Protein AF-A0A1W9TIZ1-F1 (afdb_monomer)

Solvent-accessible surface area (backbone atoms only — not comparable to full-atom values): 18996 Å² total; per-residue (Å²): 135,87,82,79,91,73,87,75,73,60,91,49,79,91,66,54,87,45,70,66,53,46,26,51,45,29,51,75,69,76,53,88,64,96,47,66,73,39,45,52,52,33,50,52,51,51,52,50,53,52,50,48,52,52,49,51,52,52,50,51,35,50,55,50,50,52,52,36,40,72,73,32,31,44,54,46,65,54,84,84,56,88,53,67,89,71,49,46,62,40,43,65,66,46,80,75,44,63,66,40,75,48,59,20,54,58,90,94,40,84,44,74,51,70,42,53,32,32,33,37,25,60,34,39,70,44,74,40,66,40,82,91,75,76,36,37,27,81,67,48,74,46,90,40,64,20,38,34,45,35,44,80,26,88,43,90,50,54,61,74,64,58,50,53,49,51,51,52,34,40,56,40,20,73,72,42,32,62,72,48,55,98,34,41,37,32,39,31,41,44,61,55,42,66,92,62,66,76,64,74,60,42,39,54,64,35,42,34,47,96,69,24,37,41,36,47,26,47,79,86,52,66,34,42,38,81,38,58,48,64,61,54,53,53,53,50,49,53,51,53,52,46,62,71,73,40,76,90,65,69,62,51,42,66,38,91,92,70,48,56,70,56,69,68,56,46,41,41,76,70,70,46,64,53,42,81,71,61,49,77,79,84,36,27,64,73,65,92,56,95,78,78,73,74,79,56,28,89,53,46,68,60,37,51,75,72,64,59,76,86,80,69,48,28,48,61,81,60,61,69,61,54,68,73,64,77,117

Foldseek 3Di:
DDDDDDPDLDPDPVPQDDLVSVLVNCLVVVHDDPDPVSVVSSVVVVVVVVVVVVVVQVVVLVVLLVCLQAPAADWFAFPPDPDPVQIDGWHFDAWPDAQDWFWFDDPPDIDIDGFGTKTKIQKDWDWDQPPVVRFIAGDDIDRDIAMEREDEDQDQADAQVVLLSVVVRLCRDVVSVVVCPQHKYKHFYHHRDPVVSPPPHHTPIWIDGPQWIWADFEDRDSGTDTHGVVLVVVLVVLVVVLCVPDPRDPCQFPDPVRHRDRSQVSCVVVVDRHYDGSHDDQFQAQDDDVVPPDRSHPCPVVCVVVVVPDDTGGDDPCVSVVVVPPD

Sequence (327 aa):
MKINGEEIIPVDTEEIFSLEQAALYFAYNNLKSDIEEINDVITEIEDLRIKEIEIEDVSSEMVNVVKKLVKSYIFFGSSNMKKELDKKTILYNSVLESEYSVSGKYKDYNLFARIDRIDILEEDVMFDIDKRKNELKPAEKFEKTALSIIDY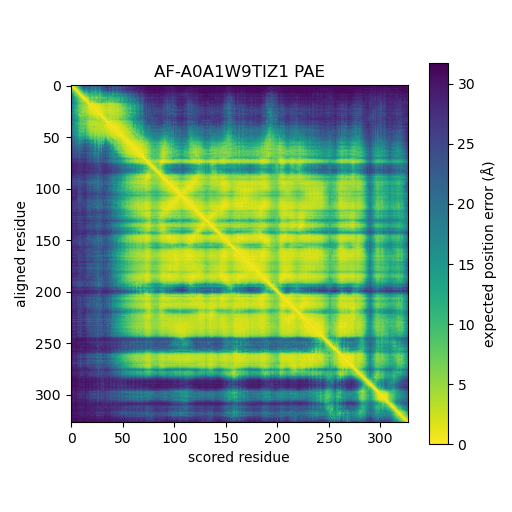KNSRSFQSEQLLFYYYILLSNPDWEKKMEEKSIFLSFLPMKEKDIGKKDALKWFKIENNHVYIKYAGNSNSYNQISLKEFERWFDEVINAIKNAEFYPVFIDDGSKLKLRFLDYLKMKEYSVQNSAEKYYTCGGGYNPNGKDNKCEYYRLCSILGWGKYINLKNREYLKSQSKSK

Mean predicted aligned error: 13.79 Å

Secondary structure (DSSP, 8-state):
----S-----SSGGG--SHHHHHHHHHHTTPPPS-HHHHHHHHHHHHHHHHHHHHHHHHHHHHHHHHHHHH-SEEES-TT---GGG-EEEPEEEEEEEEEEEEEEETTEEEEEEEEEEEEES-EEEEEEETTTTEEEEEEEES--EEEEEEEESSS---HHHHHHHHHHHHTSHHHHHHHTT--EEEEEEE--GGGTSSS---EEEEEETTEEEEEPSTT---EEEEETHHHHHHHHHHHHHHHHSSS--TTBS-TTT----HHHHHHHTT------------B-----TT-----BTTHHHHHHTT--S--PBPPTTHHHHHTS--

Structure (mmCIF, N/CA/C/O backbone):
data_AF-A0A1W9TIZ1-F1
#
_entry.id   AF-A0A1W9TIZ1-F1
#
loop_
_atom_site.group_PDB
_atom_site.id
_atom_site.type_symbol
_atom_site.label_atom_id
_atom_site.label_alt_id
_atom_site.label_comp_id
_atom_site.label_asym_id
_atom_site.label_entity_id
_atom_site.label_seq_id
_atom_site.pdbx_PDB_ins_code
_atom_site.Cartn_x
_atom_site.Cartn_y
_atom_site.Cartn_z
_atom_site.occupancy
_atom_site.B_iso_or_equiv
_atom_site.auth_seq_id
_atom_site.auth_comp_id
_atom_site.auth_asym_id
_atom_site.auth_atom_id
_atom_site.pdbx_PDB_model_num
ATOM 1 N N . MET A 1 1 ? 55.629 -9.121 11.945 1.00 37.66 1 MET A N 1
ATOM 2 C CA . MET A 1 1 ? 56.142 -7.912 11.274 1.00 37.66 1 MET A CA 1
ATOM 3 C C . MET A 1 1 ? 55.006 -6.900 11.289 1.00 37.66 1 MET A C 1
ATOM 5 O O . MET A 1 1 ? 53.960 -7.194 10.732 1.00 37.66 1 MET A O 1
ATOM 9 N N . LYS A 1 2 ? 55.125 -5.829 12.083 1.00 32.62 2 LYS A N 1
ATOM 10 C CA . LYS A 1 2 ? 54.119 -4.758 12.159 1.00 32.62 2 LYS A CA 1
ATOM 11 C C . LYS A 1 2 ? 54.390 -3.800 11.003 1.00 32.62 2 LYS A C 1
ATOM 13 O O . LYS A 1 2 ? 55.476 -3.231 10.962 1.00 32.62 2 LYS A O 1
ATOM 18 N N . ILE A 1 3 ? 53.439 -3.657 10.089 1.00 30.84 3 ILE A N 1
ATOM 19 C CA . ILE A 1 3 ? 53.445 -2.575 9.105 1.00 30.84 3 ILE A CA 1
ATOM 20 C C . ILE A 1 3 ? 52.897 -1.357 9.855 1.00 30.84 3 ILE A C 1
ATOM 22 O O . ILE A 1 3 ? 51.725 -1.336 10.226 1.00 30.84 3 ILE A O 1
ATOM 26 N N . ASN A 1 4 ? 53.774 -0.413 10.203 1.00 36.84 4 ASN A N 1
ATOM 27 C CA . ASN A 1 4 ? 53.348 0.895 10.692 1.00 36.84 4 ASN A CA 1
ATOM 28 C C . ASN A 1 4 ? 52.829 1.682 9.488 1.00 36.84 4 ASN A C 1
ATOM 30 O O . ASN A 1 4 ? 53.530 1.800 8.487 1.00 36.84 4 ASN A O 1
ATOM 34 N N . GLY A 1 5 ? 51.590 2.156 9.602 1.00 45.06 5 GLY A N 1
ATOM 35 C CA . GLY A 1 5 ? 50.931 2.979 8.604 1.00 45.06 5 GLY A CA 1
ATOM 36 C C . GLY A 1 5 ? 51.548 4.367 8.536 1.00 45.06 5 GLY A C 1
ATOM 37 O O . GLY A 1 5 ? 51.670 5.034 9.557 1.00 45.06 5 GLY A O 1
ATOM 38 N N . GLU A 1 6 ? 51.958 4.720 7.325 1.00 45.84 6 GLU A N 1
ATOM 39 C CA . GLU A 1 6 ? 51.894 6.026 6.661 1.00 45.84 6 GLU A CA 1
ATOM 40 C C . GLU A 1 6 ? 52.660 5.814 5.346 1.00 45.84 6 GLU A C 1
ATOM 42 O O . GLU A 1 6 ? 53.855 6.081 5.249 1.00 45.84 6 GLU A O 1
ATOM 47 N N . GLU A 1 7 ? 52.003 5.213 4.346 1.00 50.00 7 GLU A N 1
ATOM 48 C CA . GLU A 1 7 ? 52.534 5.254 2.980 1.00 50.00 7 GLU A CA 1
ATOM 49 C C . GLU A 1 7 ? 52.430 6.707 2.516 1.00 50.00 7 GLU A C 1
ATOM 51 O O . GLU A 1 7 ? 51.348 7.221 2.230 1.00 50.00 7 GLU A O 1
ATOM 56 N N . ILE A 1 8 ? 53.568 7.397 2.552 1.00 54.25 8 ILE A N 1
ATOM 57 C CA . ILE A 1 8 ? 53.711 8.751 2.034 1.00 54.25 8 ILE A CA 1
ATOM 58 C C . ILE A 1 8 ? 53.475 8.652 0.530 1.00 54.25 8 ILE A C 1
ATOM 60 O O . ILE A 1 8 ? 54.289 8.067 -0.183 1.00 54.25 8 ILE A O 1
ATOM 64 N N . ILE A 1 9 ? 52.359 9.200 0.049 1.00 56.31 9 ILE A N 1
ATOM 65 C CA . ILE A 1 9 ? 52.162 9.411 -1.386 1.00 56.31 9 ILE A CA 1
ATOM 66 C C . ILE A 1 9 ? 53.239 10.421 -1.804 1.00 56.31 9 ILE A C 1
ATOM 68 O O . ILE A 1 9 ? 53.220 11.540 -1.276 1.00 56.31 9 ILE A O 1
ATOM 72 N N . PRO A 1 10 ? 54.194 10.053 -2.678 1.00 56.97 10 PRO A N 1
ATOM 73 C CA . PRO A 1 10 ? 55.255 10.963 -3.085 1.00 56.97 10 PRO A CA 1
ATOM 74 C C . PRO A 1 10 ? 54.630 12.220 -3.683 1.00 56.97 10 PRO A C 1
ATOM 76 O O . PRO A 1 10 ? 53.704 12.127 -4.481 1.00 56.97 10 PRO A O 1
ATOM 79 N N . VAL A 1 11 ? 55.070 13.405 -3.267 1.00 56.81 11 VAL A N 1
ATOM 80 C CA . VAL A 1 11 ? 54.553 14.667 -3.831 1.00 56.81 11 VAL A CA 1
ATOM 81 C C . VAL A 1 11 ? 55.274 14.987 -5.144 1.00 56.81 11 VAL A C 1
ATOM 83 O O . VAL A 1 11 ? 54.687 15.589 -6.045 1.00 56.81 11 VAL A O 1
ATOM 86 N N . ASP A 1 12 ? 56.523 14.532 -5.255 1.00 64.12 12 ASP A N 1
ATOM 87 C CA . ASP A 1 12 ? 57.380 14.670 -6.424 1.00 64.12 12 ASP A CA 1
ATOM 88 C C . ASP A 1 12 ? 57.396 13.378 -7.255 1.00 64.12 12 ASP A C 1
ATOM 90 O O . ASP A 1 12 ? 57.526 12.271 -6.731 1.00 64.12 12 ASP A O 1
ATOM 94 N N . THR A 1 13 ? 57.296 13.524 -8.574 1.00 60.66 13 THR A N 1
ATOM 95 C CA . THR A 1 13 ? 57.419 12.418 -9.528 1.00 60.66 13 THR A CA 1
ATOM 96 C C . THR A 1 13 ? 58.808 11.778 -9.533 1.00 60.66 13 THR A C 1
ATOM 98 O O . THR A 1 13 ? 58.930 10.621 -9.927 1.00 60.66 13 THR A O 1
ATOM 101 N N . GLU A 1 14 ? 59.846 12.493 -9.078 1.00 64.25 14 GLU A N 1
ATOM 102 C CA . GLU A 1 14 ? 61.214 11.963 -8.952 1.00 64.25 14 GLU A CA 1
ATOM 103 C C . GLU A 1 14 ? 61.367 10.928 -7.819 1.00 64.25 14 GLU A C 1
ATOM 105 O O . GLU A 1 14 ? 62.367 10.212 -7.761 1.00 64.25 14 GLU A O 1
ATOM 110 N N . GLU A 1 15 ? 60.364 10.808 -6.944 1.00 60.91 15 GLU A N 1
ATOM 111 C CA . GLU A 1 15 ? 60.342 9.890 -5.799 1.00 60.91 15 GLU A CA 1
ATOM 112 C C . GLU A 1 15 ? 59.483 8.628 -6.038 1.00 60.91 15 GLU A C 1
ATOM 114 O O . GLU A 1 15 ? 59.241 7.840 -5.121 1.00 60.91 15 GLU A O 1
ATOM 119 N N . ILE A 1 16 ? 59.012 8.414 -7.271 1.00 66.12 16 ILE A N 1
ATOM 120 C CA . ILE A 1 16 ? 58.217 7.244 -7.660 1.00 66.12 16 ILE A CA 1
ATOM 121 C C . ILE A 1 16 ? 59.162 6.147 -8.168 1.00 66.12 16 ILE A C 1
ATOM 123 O O . ILE A 1 16 ? 59.714 6.243 -9.263 1.00 66.12 16 ILE A O 1
ATOM 127 N N . PHE A 1 17 ? 59.329 5.074 -7.390 1.00 69.12 17 PHE A N 1
ATOM 128 C CA . PHE A 1 17 ? 60.297 4.006 -7.681 1.00 69.12 17 PHE A CA 1
ATOM 129 C C . PHE A 1 17 ? 59.658 2.657 -8.027 1.00 69.12 17 PHE A C 1
ATOM 131 O O . PHE A 1 17 ? 60.377 1.695 -8.308 1.00 69.12 17 PHE A O 1
ATOM 138 N N . SER A 1 18 ? 58.326 2.563 -8.021 1.00 75.44 18 SER A N 1
ATOM 139 C CA . SER A 1 18 ? 57.602 1.346 -8.394 1.00 75.44 18 SER A CA 1
ATOM 140 C C . SER A 1 18 ? 56.333 1.637 -9.195 1.00 75.44 18 SER A C 1
ATOM 142 O O . SER A 1 18 ? 55.794 2.746 -9.166 1.00 75.44 18 SER A O 1
ATOM 144 N N . LEU A 1 19 ? 55.852 0.618 -9.912 1.00 71.25 19 LEU A N 1
ATOM 145 C CA . LEU A 1 19 ? 54.624 0.692 -10.703 1.00 71.25 19 LEU A CA 1
ATOM 146 C C . LEU A 1 19 ? 53.397 0.905 -9.804 1.00 71.25 19 LEU A C 1
ATOM 148 O O . LEU A 1 19 ? 52.498 1.661 -10.155 1.00 71.25 19 LEU A O 1
ATOM 152 N N . GLU A 1 20 ? 53.406 0.321 -8.607 1.00 69.75 20 GLU A N 1
ATOM 153 C CA . GLU A 1 20 ? 52.375 0.496 -7.584 1.00 69.75 20 GLU A CA 1
ATOM 154 C C . GLU A 1 20 ? 52.369 1.927 -7.031 1.00 69.75 20 GLU A C 1
ATOM 156 O O . GLU A 1 20 ? 51.306 2.534 -6.924 1.00 69.75 20 GLU A O 1
ATOM 161 N N . GLN A 1 21 ? 53.543 2.510 -6.749 1.00 71.25 21 GLN A N 1
ATOM 162 C CA . GLN A 1 21 ? 53.660 3.913 -6.326 1.00 71.25 21 GLN A CA 1
ATOM 163 C C . GLN A 1 21 ? 53.204 4.877 -7.428 1.00 71.25 21 GLN A C 1
ATOM 165 O O . GLN A 1 21 ? 52.539 5.874 -7.141 1.00 71.25 21 GLN A O 1
ATOM 170 N N . ALA A 1 22 ? 53.519 4.566 -8.690 1.00 69.94 22 ALA A N 1
ATOM 171 C CA . ALA A 1 22 ? 53.081 5.347 -9.842 1.00 69.94 22 ALA A CA 1
ATOM 172 C C . ALA A 1 22 ? 51.557 5.286 -9.997 1.00 69.94 22 ALA A C 1
ATOM 174 O O . ALA A 1 22 ? 50.906 6.321 -10.123 1.00 69.94 22 ALA A O 1
ATOM 175 N N . ALA A 1 23 ? 50.968 4.092 -9.914 1.00 71.75 23 ALA A N 1
ATOM 176 C CA . ALA A 1 23 ? 49.524 3.921 -9.982 1.00 71.75 23 ALA A CA 1
ATOM 177 C C . ALA A 1 23 ? 48.798 4.658 -8.848 1.00 71.75 23 ALA A C 1
ATOM 179 O O . ALA A 1 23 ? 47.819 5.361 -9.104 1.00 71.75 23 ALA A O 1
ATOM 180 N N . LEU A 1 24 ? 49.317 4.585 -7.618 1.00 70.12 24 LEU A N 1
ATOM 181 C CA . LEU A 1 24 ? 48.745 5.281 -6.466 1.00 70.12 24 LEU A CA 1
ATOM 182 C C . LEU A 1 24 ? 48.819 6.809 -6.621 1.00 70.12 24 LEU A C 1
ATOM 184 O O . LEU A 1 24 ? 47.840 7.505 -6.356 1.00 70.12 24 LEU A O 1
ATOM 188 N N . TYR A 1 25 ? 49.957 7.336 -7.091 1.00 75.06 25 TYR A N 1
ATOM 189 C CA . TYR A 1 25 ? 50.145 8.766 -7.350 1.00 75.06 25 TYR A CA 1
ATOM 190 C C . TYR A 1 25 ? 49.180 9.288 -8.419 1.00 75.06 25 TYR A C 1
ATOM 192 O O . TYR A 1 25 ? 48.539 10.324 -8.224 1.00 75.06 25 TYR A O 1
ATOM 200 N N . PHE A 1 26 ? 49.051 8.573 -9.540 1.00 74.25 26 PHE A N 1
ATOM 201 C CA . PHE A 1 26 ? 48.162 8.971 -10.631 1.00 74.25 26 PHE A CA 1
ATOM 202 C C . PHE A 1 26 ? 46.687 8.880 -10.221 1.00 74.25 26 PHE A C 1
ATOM 204 O O . PHE A 1 26 ? 45.933 9.817 -10.488 1.00 74.25 26 PHE A O 1
ATOM 21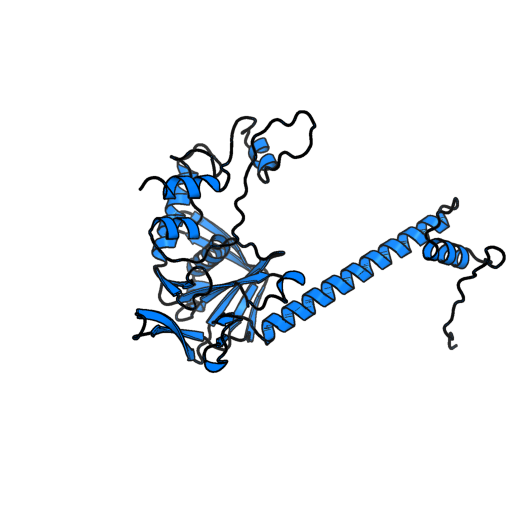1 N N . ALA A 1 27 ? 46.292 7.819 -9.506 1.00 71.75 27 ALA A N 1
ATOM 212 C CA . ALA A 1 27 ? 44.939 7.668 -8.973 1.00 71.75 27 ALA A CA 1
ATOM 213 C C . ALA A 1 27 ? 44.594 8.763 -7.946 1.00 71.75 27 ALA A C 1
ATOM 215 O O . ALA A 1 27 ? 43.510 9.342 -7.997 1.00 71.75 27 ALA A O 1
ATOM 216 N N . TYR A 1 28 ? 45.515 9.092 -7.032 1.00 74.62 28 TYR A N 1
ATOM 217 C CA . TYR A 1 28 ? 45.301 10.122 -6.009 1.00 74.62 28 TYR A CA 1
ATOM 218 C C . TYR A 1 28 ? 45.167 11.532 -6.607 1.00 74.62 28 TYR A C 1
ATOM 220 O O . TYR A 1 28 ? 44.360 12.334 -6.136 1.00 74.62 28 TYR A O 1
ATOM 228 N N . ASN A 1 29 ? 45.924 11.827 -7.669 1.00 75.56 29 ASN A N 1
ATOM 229 C CA . ASN A 1 29 ? 45.947 13.139 -8.321 1.00 75.56 29 ASN A CA 1
ATOM 230 C C . ASN A 1 29 ? 45.007 13.260 -9.543 1.00 75.56 29 ASN A C 1
ATOM 232 O O . ASN A 1 29 ? 45.024 14.295 -10.209 1.00 75.56 29 ASN A O 1
ATOM 236 N N . ASN A 1 30 ? 44.180 12.248 -9.845 1.00 72.94 30 ASN A N 1
ATOM 237 C CA . ASN A 1 30 ? 43.308 12.190 -11.034 1.00 72.94 30 ASN A CA 1
ATOM 238 C C . ASN A 1 30 ? 44.057 12.424 -12.367 1.00 72.94 30 ASN A C 1
ATOM 240 O O . ASN A 1 30 ? 43.594 13.162 -13.244 1.00 72.94 30 ASN A O 1
ATOM 244 N N . LEU A 1 31 ? 45.230 11.811 -12.521 1.00 78.06 31 LEU A N 1
ATOM 245 C CA . LEU A 1 31 ? 46.059 11.911 -13.723 1.00 78.06 31 LEU A CA 1
ATOM 246 C C . LEU A 1 31 ? 45.857 10.694 -14.634 1.00 78.06 31 LEU A C 1
ATOM 248 O O . LEU A 1 31 ? 45.577 9.595 -14.168 1.00 78.06 31 LEU A O 1
ATOM 252 N N . LYS A 1 32 ? 46.038 10.883 -15.946 1.00 74.62 32 LYS A N 1
ATOM 253 C CA . LYS A 1 32 ? 46.055 9.789 -16.931 1.00 74.62 32 LYS A CA 1
ATOM 254 C C . LYS A 1 32 ? 47.489 9.392 -17.242 1.00 74.62 32 LYS A C 1
ATOM 256 O O . LYS 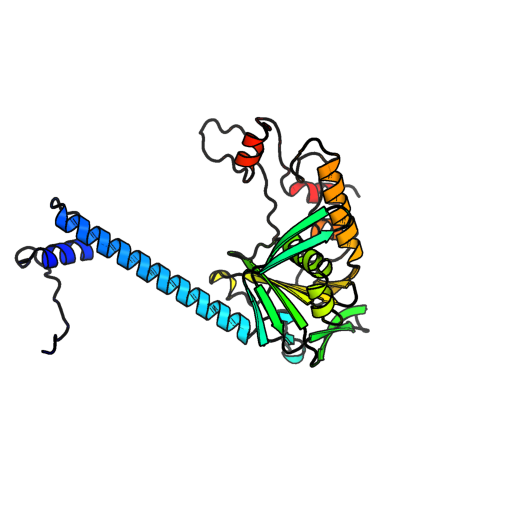A 1 32 ? 48.321 10.279 -17.419 1.00 74.62 32 LYS A O 1
ATOM 261 N N . SER A 1 33 ? 47.750 8.092 -17.340 1.00 77.69 33 SER A N 1
ATOM 262 C CA . SER A 1 33 ? 49.051 7.563 -17.749 1.00 77.69 33 SER A CA 1
ATOM 263 C C . SER A 1 33 ? 49.016 7.113 -19.208 1.00 77.69 33 SER A C 1
ATOM 265 O O . SER A 1 33 ? 47.984 6.658 -19.697 1.00 77.69 33 SER A O 1
ATOM 267 N N . ASP A 1 34 ? 50.149 7.191 -19.902 1.00 80.25 34 ASP A N 1
ATOM 268 C CA . ASP A 1 34 ? 50.326 6.550 -21.214 1.00 80.25 34 ASP A CA 1
ATOM 269 C C . ASP A 1 34 ? 50.676 5.051 -21.077 1.00 80.25 34 ASP A C 1
ATOM 271 O O . ASP A 1 34 ? 50.801 4.342 -22.074 1.00 80.25 34 ASP A O 1
ATOM 275 N N . ILE A 1 35 ? 50.831 4.559 -19.841 1.00 81.94 35 ILE A N 1
ATOM 276 C CA . ILE A 1 35 ? 51.118 3.158 -19.515 1.00 81.94 35 ILE A CA 1
ATOM 277 C C . ILE A 1 35 ? 49.799 2.437 -19.212 1.00 81.94 35 ILE A C 1
ATOM 279 O O . ILE A 1 35 ? 49.096 2.789 -18.265 1.00 81.94 35 ILE A O 1
ATOM 283 N N . GLU A 1 36 ? 49.484 1.413 -20.008 1.00 82.19 36 GLU A N 1
ATOM 284 C CA . GLU A 1 36 ? 48.246 0.620 -19.924 1.00 82.19 36 GLU A CA 1
ATOM 285 C C . GLU A 1 36 ? 48.052 -0.012 -18.537 1.00 82.19 36 GLU A C 1
ATOM 287 O O . GLU A 1 36 ? 47.020 0.197 -17.910 1.00 82.19 36 GLU A O 1
ATOM 292 N N . GLU A 1 37 ? 49.096 -0.641 -17.993 1.00 79.38 37 GLU A N 1
ATOM 293 C CA . GLU A 1 37 ? 49.084 -1.299 -16.676 1.00 79.38 37 GLU A CA 1
ATOM 294 C C . GLU A 1 37 ? 48.743 -0.331 -15.527 1.00 79.38 37 GLU A C 1
ATOM 296 O O . GLU A 1 37 ? 48.085 -0.707 -14.560 1.00 79.38 37 GLU A O 1
ATOM 301 N N . ILE A 1 38 ? 49.151 0.941 -15.633 1.00 78.25 38 ILE A N 1
ATOM 302 C CA . ILE A 1 38 ? 48.811 1.976 -14.645 1.00 78.25 38 ILE A CA 1
ATOM 303 C C . ILE A 1 38 ? 47.337 2.376 -14.774 1.00 78.25 38 ILE A C 1
ATOM 305 O O . ILE A 1 38 ? 46.663 2.568 -13.763 1.00 78.25 38 ILE A O 1
ATOM 309 N N . ASN A 1 39 ? 46.818 2.485 -15.999 1.00 77.56 39 ASN A N 1
ATOM 310 C CA . ASN A 1 39 ? 45.409 2.806 -16.231 1.00 77.56 39 ASN A CA 1
ATOM 311 C C . ASN A 1 39 ? 44.472 1.676 -15.777 1.00 77.56 39 ASN A C 1
ATOM 313 O O . ASN A 1 39 ? 43.384 1.966 -15.277 1.00 77.56 39 ASN A O 1
ATOM 317 N N . ASP A 1 40 ? 44.896 0.417 -15.897 1.00 80.62 40 ASP A N 1
ATOM 318 C CA . ASP A 1 40 ? 44.148 -0.736 -15.387 1.00 80.62 40 ASP A CA 1
ATOM 319 C C . ASP A 1 40 ? 43.999 -0.664 -13.861 1.00 80.62 40 ASP A C 1
ATOM 321 O O . ASP A 1 40 ? 42.890 -0.785 -13.339 1.00 80.62 40 ASP A O 1
ATOM 325 N N . VAL A 1 41 ? 45.088 -0.360 -13.144 1.00 77.94 41 VAL A N 1
ATOM 326 C CA . VAL A 1 41 ? 45.062 -0.190 -11.681 1.00 77.94 41 VAL A CA 1
ATOM 327 C C . VAL A 1 41 ? 44.229 1.029 -11.266 1.00 77.94 41 VAL A C 1
ATOM 329 O O . VAL A 1 41 ? 43.467 0.946 -10.304 1.00 77.94 41 VAL A O 1
ATOM 332 N N . ILE A 1 42 ? 44.312 2.154 -11.990 1.00 78.31 42 ILE A N 1
ATOM 333 C CA . ILE A 1 42 ? 43.452 3.329 -11.740 1.00 78.31 42 ILE A CA 1
ATOM 334 C C . ILE A 1 42 ? 41.974 2.953 -11.896 1.00 78.31 42 ILE A C 1
ATOM 336 O O . ILE A 1 42 ? 41.167 3.301 -11.036 1.00 78.31 42 ILE A O 1
ATOM 340 N N . THR A 1 43 ? 41.629 2.208 -12.949 1.00 80.88 43 THR A N 1
ATOM 341 C CA . THR A 1 43 ? 40.255 1.750 -13.202 1.00 80.88 43 THR A CA 1
ATOM 342 C C . THR A 1 43 ? 39.770 0.822 -12.088 1.00 80.88 43 THR A C 1
ATOM 344 O O . THR A 1 43 ? 38.658 0.985 -11.594 1.00 80.88 43 THR A O 1
ATOM 347 N N . GLU A 1 44 ? 40.608 -0.112 -11.630 1.00 79.12 44 GLU A N 1
ATOM 348 C CA . GLU A 1 44 ? 40.276 -1.000 -10.512 1.00 79.12 44 GLU A CA 1
ATOM 349 C C . GLU A 1 44 ? 40.057 -0.220 -9.203 1.00 79.12 44 GLU A C 1
ATOM 351 O O . GLU A 1 44 ? 39.102 -0.490 -8.471 1.00 79.12 44 GLU A O 1
ATOM 356 N N . ILE A 1 45 ? 40.888 0.790 -8.922 1.00 77.19 45 ILE A N 1
ATOM 357 C CA . ILE A 1 45 ? 40.723 1.682 -7.765 1.00 77.19 45 ILE A CA 1
ATOM 358 C C . ILE A 1 45 ? 39.425 2.492 -7.877 1.00 77.19 45 ILE A C 1
ATOM 360 O O . ILE A 1 45 ? 38.701 2.621 -6.888 1.00 77.19 45 ILE A O 1
ATOM 364 N N . GLU A 1 46 ? 39.105 3.038 -9.051 1.00 78.00 46 GLU A N 1
ATOM 365 C CA . GLU A 1 46 ? 37.846 3.751 -9.290 1.00 78.00 46 GLU A CA 1
ATOM 366 C C . GLU A 1 46 ? 36.635 2.834 -9.080 1.00 78.00 46 GLU A C 1
ATOM 368 O O . GLU A 1 46 ? 35.718 3.198 -8.343 1.00 78.00 46 GLU A O 1
ATOM 373 N N . ASP A 1 47 ? 36.663 1.618 -9.624 1.00 79.44 47 ASP A N 1
ATOM 374 C CA . ASP A 1 47 ? 35.620 0.609 -9.431 1.00 79.44 47 ASP A CA 1
ATOM 375 C C . ASP A 1 47 ? 35.444 0.231 -7.953 1.00 79.44 47 ASP A C 1
ATOM 377 O O . ASP A 1 47 ? 34.317 0.075 -7.476 1.00 79.44 47 ASP A O 1
ATOM 381 N N . LEU A 1 48 ? 36.541 0.083 -7.204 1.00 73.19 48 LEU A N 1
ATOM 382 C CA . LEU A 1 48 ? 36.500 -0.189 -5.765 1.00 73.19 48 LEU A CA 1
ATOM 383 C C . LEU A 1 48 ? 35.913 0.988 -4.980 1.00 73.19 48 LEU A C 1
ATOM 385 O O . LEU A 1 48 ? 35.087 0.761 -4.097 1.00 73.19 48 LEU A O 1
ATOM 389 N N . ARG A 1 49 ? 36.262 2.231 -5.332 1.00 70.69 49 ARG A N 1
ATOM 390 C CA . ARG A 1 49 ? 35.679 3.440 -4.723 1.00 70.69 49 ARG A CA 1
ATOM 391 C C . ARG A 1 49 ? 34.188 3.564 -5.021 1.00 70.69 49 ARG A C 1
ATOM 393 O O . ARG A 1 49 ? 33.423 3.923 -4.132 1.00 70.69 49 ARG A O 1
ATOM 400 N N . ILE A 1 50 ? 33.757 3.253 -6.245 1.00 73.00 50 ILE A N 1
ATOM 401 C CA . ILE A 1 50 ? 32.332 3.225 -6.610 1.00 73.00 50 ILE A CA 1
ATOM 402 C C . ILE A 1 50 ? 31.601 2.181 -5.763 1.00 73.00 50 ILE A C 1
ATOM 404 O O . ILE A 1 50 ? 30.581 2.501 -5.159 1.00 73.00 50 ILE A O 1
ATOM 408 N N . LYS A 1 51 ? 32.146 0.963 -5.653 1.00 73.62 51 LYS A N 1
ATOM 409 C CA . LYS A 1 51 ? 31.570 -0.099 -4.812 1.00 73.62 51 LYS A CA 1
ATOM 410 C C . LYS A 1 51 ? 31.514 0.292 -3.335 1.00 73.62 51 LYS A C 1
ATOM 412 O O . LYS A 1 51 ? 30.531 -0.022 -2.674 1.00 73.62 51 LYS A O 1
ATOM 417 N N . GLU A 1 52 ? 32.538 0.960 -2.808 1.00 72.31 52 GLU A N 1
ATOM 418 C CA . GLU A 1 52 ? 32.554 1.454 -1.426 1.00 72.31 52 GLU A CA 1
ATOM 419 C C . GLU A 1 52 ? 31.434 2.476 -1.188 1.00 72.31 52 GLU A C 1
ATOM 421 O O . GLU A 1 52 ? 30.650 2.306 -0.255 1.00 72.31 52 GLU A O 1
ATOM 426 N N . ILE A 1 53 ? 31.280 3.459 -2.084 1.00 71.38 53 ILE A N 1
ATOM 427 C CA . ILE A 1 53 ? 30.181 4.438 -2.039 1.00 71.38 53 ILE A CA 1
ATOM 428 C C . ILE A 1 53 ? 28.818 3.733 -2.115 1.00 71.38 53 ILE A C 1
ATOM 430 O O . ILE A 1 53 ? 27.918 4.042 -1.336 1.00 71.38 53 ILE A O 1
ATOM 434 N N . GLU A 1 54 ? 28.660 2.746 -3.003 1.00 70.88 54 GLU A N 1
ATOM 435 C CA . GLU A 1 54 ? 27.429 1.953 -3.100 1.00 70.88 54 GLU A CA 1
ATOM 436 C C . GLU A 1 54 ? 27.136 1.179 -1.803 1.00 70.88 54 GLU A C 1
ATOM 438 O O . GLU A 1 54 ? 25.985 1.114 -1.368 1.00 70.88 54 GLU A O 1
ATOM 443 N N . ILE A 1 55 ? 28.156 0.612 -1.150 1.00 72.38 55 ILE A N 1
ATOM 444 C CA . ILE A 1 55 ? 28.012 -0.092 0.133 1.00 72.38 55 ILE A CA 1
ATOM 445 C C . ILE A 1 55 ? 27.614 0.875 1.252 1.00 72.38 55 ILE A C 1
ATOM 447 O O . ILE A 1 55 ? 26.760 0.527 2.076 1.00 72.38 55 ILE A O 1
ATOM 451 N N . GLU A 1 56 ? 28.205 2.069 1.306 1.00 71.25 56 GLU A N 1
ATOM 452 C CA . GLU A 1 56 ? 27.839 3.105 2.277 1.00 71.25 56 GLU A CA 1
ATOM 453 C C . GLU A 1 56 ? 26.389 3.563 2.087 1.00 71.25 56 GLU A C 1
ATOM 455 O O . GLU A 1 56 ? 25.626 3.610 3.059 1.00 71.25 56 GLU A O 1
ATOM 460 N N . ASP A 1 57 ? 25.980 3.806 0.839 1.00 73.88 57 ASP A N 1
ATOM 461 C CA . ASP A 1 57 ? 24.609 4.172 0.483 1.00 73.88 57 ASP A CA 1
ATOM 462 C C . ASP A 1 57 ? 23.621 3.074 0.905 1.00 73.88 57 ASP A C 1
ATOM 464 O O . ASP A 1 57 ? 22.648 3.345 1.617 1.00 73.88 57 ASP A O 1
ATOM 468 N N . VAL A 1 58 ? 23.901 1.812 0.558 1.00 75.00 58 VAL A N 1
ATOM 469 C CA . VAL A 1 58 ? 23.072 0.659 0.953 1.00 75.00 58 VAL A CA 1
ATOM 470 C C . VAL A 1 58 ? 23.001 0.526 2.475 1.00 75.00 58 VAL A C 1
ATOM 472 O O . VAL A 1 58 ? 21.921 0.318 3.035 1.00 75.00 58 VAL A O 1
ATOM 475 N N . SER A 1 59 ? 24.127 0.682 3.172 1.00 73.38 59 SER A N 1
ATOM 476 C CA . SER A 1 59 ? 24.190 0.586 4.634 1.00 73.38 59 SER A CA 1
ATOM 477 C C . SER A 1 59 ? 23.364 1.686 5.307 1.00 73.38 59 SER A C 1
ATOM 479 O O . SER A 1 59 ? 22.608 1.414 6.248 1.00 73.38 59 SER A O 1
ATOM 481 N N . SER A 1 60 ? 23.449 2.920 4.802 1.00 73.38 60 SER A N 1
ATOM 482 C CA . SER A 1 60 ? 22.628 4.044 5.258 1.00 73.38 60 SER A CA 1
ATOM 483 C C . SER A 1 60 ? 21.138 3.770 5.031 1.00 73.38 60 SER A C 1
ATOM 485 O O . SER A 1 60 ? 20.327 3.901 5.959 1.00 73.38 60 SER A O 1
ATOM 487 N N . GLU A 1 61 ? 20.758 3.309 3.835 1.00 71.25 61 GLU A N 1
ATOM 488 C CA . GLU A 1 61 ? 19.378 2.932 3.514 1.00 71.25 61 GLU A CA 1
ATOM 489 C C . GLU A 1 61 ? 18.853 1.834 4.456 1.00 71.25 61 GLU A C 1
ATOM 491 O O . GLU A 1 61 ? 17.759 1.970 5.013 1.00 71.25 61 GLU A O 1
ATOM 496 N N . MET A 1 62 ? 19.648 0.796 4.737 1.00 71.94 62 MET A N 1
ATOM 497 C CA . MET A 1 62 ? 19.281 -0.284 5.662 1.00 71.94 62 MET A CA 1
ATOM 498 C C . MET A 1 62 ? 19.050 0.213 7.091 1.00 71.94 62 MET A C 1
ATOM 500 O O . MET A 1 62 ? 18.009 -0.080 7.690 1.00 71.94 62 MET A O 1
ATOM 504 N N . VAL A 1 63 ? 19.980 0.996 7.648 1.00 73.75 63 VAL A N 1
ATOM 505 C CA . VAL A 1 63 ? 19.835 1.582 8.993 1.00 73.75 63 VAL A CA 1
ATOM 506 C C . VAL A 1 63 ? 18.559 2.417 9.076 1.00 73.75 63 VAL A C 1
ATOM 508 O O . VAL A 1 63 ? 17.843 2.398 10.084 1.00 73.75 63 VAL A O 1
ATOM 511 N N . ASN A 1 64 ? 18.249 3.145 8.009 1.00 70.62 64 ASN A N 1
ATOM 512 C CA . ASN A 1 64 ? 17.069 3.982 7.944 1.00 70.62 64 ASN A CA 1
ATOM 513 C C . ASN A 1 64 ? 15.764 3.177 7.882 1.00 70.62 64 ASN A C 1
ATOM 515 O O . ASN A 1 64 ? 14.799 3.522 8.575 1.00 70.62 64 ASN A O 1
ATOM 519 N N . VAL A 1 65 ? 15.738 2.075 7.131 1.00 73.06 65 VAL A N 1
ATOM 520 C CA . VAL A 1 65 ? 14.612 1.131 7.130 1.00 73.06 65 VAL A CA 1
ATOM 521 C C . VAL A 1 65 ? 14.408 0.551 8.524 1.00 73.06 65 VAL A C 1
ATOM 523 O O . VAL A 1 65 ? 13.299 0.629 9.048 1.00 73.06 65 VAL A O 1
ATOM 526 N N . VAL A 1 66 ? 15.466 0.066 9.180 1.00 74.38 66 VAL A N 1
ATOM 527 C CA . VAL A 1 66 ? 15.383 -0.483 10.544 1.00 74.38 66 VAL A CA 1
ATOM 528 C C . VAL A 1 66 ? 14.828 0.552 11.524 1.00 74.38 66 VAL A C 1
ATOM 530 O O . VAL A 1 66 ? 13.896 0.257 12.272 1.00 74.38 66 VAL A O 1
ATOM 533 N N . LYS A 1 67 ? 15.314 1.800 11.484 1.00 71.06 67 LYS A N 1
ATOM 534 C CA . LYS A 1 67 ? 14.766 2.891 12.310 1.00 71.06 67 LYS A CA 1
ATOM 535 C C . LYS A 1 67 ? 13.265 3.079 12.082 1.00 71.06 67 LYS A C 1
ATOM 537 O O . LYS A 1 67 ? 12.536 3.307 13.047 1.00 71.06 67 LYS A O 1
ATOM 542 N N . LYS A 1 68 ? 12.802 2.987 10.832 1.00 71.31 68 LYS A N 1
ATOM 543 C CA . LYS A 1 68 ? 11.383 3.116 10.485 1.00 71.31 68 LYS A CA 1
ATOM 544 C C . LYS A 1 68 ? 10.551 1.947 11.012 1.00 71.31 68 LYS A C 1
ATOM 546 O O . LYS A 1 68 ? 9.495 2.199 11.588 1.00 71.31 68 LYS A O 1
ATOM 551 N N . LEU A 1 69 ? 11.044 0.714 10.868 1.00 70.56 69 LEU A N 1
ATOM 552 C CA . LEU A 1 69 ? 10.399 -0.494 11.394 1.00 70.56 69 LEU A CA 1
ATOM 553 C C . LEU A 1 69 ? 10.257 -0.450 12.923 1.00 70.56 69 LEU A C 1
ATOM 555 O O . LEU A 1 69 ? 9.209 -0.795 13.455 1.00 70.56 69 LEU A O 1
ATOM 559 N N . VAL A 1 70 ? 11.282 0.040 13.623 1.00 70.50 70 VAL A N 1
ATOM 560 C CA . VAL A 1 70 ? 11.318 0.051 15.094 1.00 70.50 70 VAL A CA 1
ATOM 561 C C . VAL A 1 70 ? 10.547 1.226 15.705 1.00 70.50 70 VAL A C 1
ATOM 563 O O . VAL A 1 70 ? 9.950 1.077 16.765 1.00 70.50 70 VAL A O 1
ATOM 566 N N . LYS A 1 71 ? 10.566 2.418 15.091 1.00 68.06 71 LYS A N 1
ATOM 567 C CA . LYS A 1 71 ? 10.040 3.642 15.737 1.00 68.06 71 LYS A CA 1
ATOM 568 C C . LYS A 1 71 ? 8.660 4.079 15.260 1.00 68.06 71 LYS A C 1
ATOM 570 O O . LYS A 1 71 ? 7.938 4.731 16.012 1.00 68.06 71 LYS A O 1
ATOM 575 N N . SER A 1 72 ? 8.317 3.824 14.000 1.00 69.62 72 SER A N 1
ATOM 576 C CA . SER A 1 72 ? 7.121 4.402 13.377 1.00 69.62 72 SER A CA 1
ATOM 577 C C . SER A 1 72 ? 6.646 3.572 12.185 1.00 69.62 72 SER A C 1
ATOM 579 O O . SER A 1 72 ? 6.546 4.095 11.072 1.00 69.62 72 SER A O 1
ATOM 581 N N . TYR A 1 73 ? 6.400 2.280 12.409 1.00 79.56 73 TYR A N 1
ATOM 582 C CA . TYR A 1 73 ? 6.023 1.349 11.349 1.00 79.56 73 TYR A CA 1
ATOM 583 C C . TYR A 1 73 ? 4.666 1.725 10.724 1.00 79.56 73 TYR A C 1
ATOM 585 O O . TYR A 1 73 ? 4.642 2.252 9.609 1.00 79.56 73 TYR A O 1
ATOM 593 N N . ILE A 1 74 ? 3.558 1.607 11.468 1.00 86.81 74 ILE A N 1
ATOM 594 C CA . ILE A 1 74 ? 2.245 2.174 11.093 1.00 86.81 74 ILE A CA 1
ATOM 595 C C . ILE A 1 74 ? 1.910 3.305 12.060 1.00 86.81 74 ILE A C 1
ATOM 597 O O . ILE A 1 74 ? 1.640 3.061 13.230 1.00 86.81 74 ILE A O 1
ATOM 601 N N . PHE A 1 75 ? 1.902 4.549 11.584 1.00 85.00 75 PHE A N 1
ATOM 602 C CA . PHE A 1 75 ? 1.569 5.718 12.405 1.00 85.00 75 PHE A CA 1
ATOM 603 C C . PHE A 1 75 ? 0.194 6.275 12.061 1.00 85.00 75 PHE A C 1
ATOM 605 O O . PHE A 1 75 ? -0.130 6.515 10.895 1.00 85.00 75 PHE A O 1
ATOM 612 N N . PHE A 1 76 ? -0.560 6.573 13.109 1.00 83.56 76 PHE A N 1
ATOM 613 C CA . PHE A 1 76 ? -1.820 7.285 13.090 1.00 83.56 76 PHE A CA 1
ATOM 614 C C . PHE A 1 76 ? -1.614 8.653 13.739 1.00 83.56 76 PHE A C 1
ATOM 616 O O . PHE A 1 76 ? -1.310 8.755 14.928 1.00 83.56 76 PHE A O 1
ATOM 623 N N . GLY A 1 77 ? -1.804 9.712 12.956 1.00 71.56 77 GLY A N 1
ATOM 624 C CA . GLY A 1 77 ? -1.739 11.084 13.443 1.00 71.56 77 GLY A CA 1
ATOM 625 C C . GLY A 1 77 ? -1.237 12.069 12.394 1.00 71.56 77 GLY A C 1
ATOM 626 O O . GLY A 1 77 ? -1.203 11.790 11.189 1.00 71.56 77 GLY A O 1
ATOM 627 N N . SER A 1 78 ? -0.832 13.237 12.888 1.00 65.00 78 SER A N 1
ATOM 628 C CA . SER A 1 78 ? -0.170 14.288 12.120 1.00 65.00 78 SER A CA 1
ATOM 629 C C . SER A 1 78 ? 1.122 14.693 12.825 1.00 65.00 78 SER A C 1
ATOM 631 O O . SER A 1 78 ? 1.182 14.766 14.053 1.00 65.00 78 SER A O 1
ATOM 633 N N . SER A 1 79 ? 2.153 15.006 12.046 1.00 57.38 79 SER A N 1
ATOM 634 C CA . SER A 1 79 ? 3.432 15.520 12.544 1.00 57.38 79 SER A CA 1
ATOM 635 C C . SER A 1 79 ? 3.301 16.846 13.310 1.00 57.38 79 SER A C 1
ATOM 637 O O . SER A 1 79 ? 4.152 17.149 14.145 1.00 57.38 79 SER A O 1
ATOM 639 N N . ASN A 1 80 ? 2.208 17.589 13.095 1.00 57.22 80 ASN A N 1
ATOM 640 C CA . ASN A 1 80 ? 1.894 18.857 13.767 1.00 57.22 80 ASN A CA 1
ATOM 641 C C . ASN A 1 80 ? 1.039 18.689 15.037 1.00 57.22 80 ASN A C 1
ATOM 643 O O . ASN A 1 80 ? 0.641 19.674 15.664 1.00 57.22 80 ASN A O 1
ATOM 647 N N . MET A 1 81 ? 0.714 17.452 15.412 1.00 66.38 81 MET A N 1
ATOM 648 C CA . MET A 1 81 ? -0.131 17.170 16.565 1.00 66.38 81 MET A CA 1
ATOM 649 C C . MET A 1 81 ? 0.675 17.347 17.858 1.00 66.38 81 MET A C 1
ATOM 651 O O . MET A 1 81 ? 1.666 16.652 18.083 1.00 66.38 81 MET A O 1
ATOM 655 N N . LYS A 1 82 ? 0.263 18.312 18.692 1.00 60.00 82 LYS A N 1
ATOM 656 C CA . LYS A 1 82 ? 0.990 18.710 19.913 1.00 60.00 82 LYS A CA 1
ATOM 657 C C . LYS A 1 82 ? 0.840 17.727 21.077 1.00 60.00 82 LYS A C 1
ATOM 659 O O . LYS A 1 82 ? 1.659 17.750 21.986 1.00 60.00 82 LYS A O 1
ATOM 664 N N . LYS A 1 83 ? -0.210 16.905 21.080 1.00 66.31 83 LYS A N 1
ATOM 665 C CA . LYS A 1 83 ? -0.465 15.925 22.140 1.00 66.31 83 LYS A CA 1
ATOM 666 C C . LYS A 1 83 ? 0.023 14.554 21.686 1.00 66.31 83 LYS A C 1
ATOM 668 O O . LYS A 1 83 ? -0.501 14.014 20.719 1.00 66.31 83 LYS A O 1
ATOM 673 N N . GLU A 1 84 ? 1.005 14.002 22.395 1.00 65.62 84 GLU A N 1
ATOM 674 C CA . GLU A 1 84 ? 1.517 12.645 22.143 1.00 65.62 84 GLU A CA 1
ATOM 675 C C . GLU A 1 84 ? 0.436 11.571 22.329 1.00 65.62 84 GLU A C 1
ATOM 677 O O . GLU A 1 84 ? 0.407 10.607 21.579 1.00 65.62 84 GLU A O 1
ATOM 682 N N . LEU A 1 85 ? -0.521 11.786 23.239 1.00 63.19 85 LEU A N 1
ATOM 683 C CA . LEU A 1 85 ? -1.645 10.870 23.496 1.00 63.19 85 LEU A CA 1
ATOM 684 C C . LEU A 1 85 ? -2.545 10.615 22.271 1.00 63.19 85 LEU A C 1
ATOM 686 O O . LEU A 1 85 ? -3.203 9.581 22.194 1.00 63.19 85 LEU A O 1
ATOM 690 N N . ASP A 1 86 ? -2.576 11.542 21.310 1.00 65.75 86 ASP A N 1
ATOM 691 C CA . ASP A 1 86 ? -3.385 11.402 20.095 1.00 65.75 86 ASP A CA 1
ATOM 692 C C . ASP A 1 86 ? -2.629 10.674 18.968 1.00 65.75 86 ASP A C 1
ATOM 694 O O . ASP A 1 86 ? -3.218 10.334 17.938 1.00 65.75 86 ASP A O 1
ATOM 698 N N . LYS A 1 87 ? -1.324 10.442 19.148 1.00 76.88 87 LYS A N 1
ATOM 699 C CA . LYS A 1 87 ? -0.485 9.696 18.214 1.00 76.88 87 LYS A CA 1
ATOM 700 C C . LYS A 1 87 ? -0.515 8.223 18.589 1.00 76.88 87 LYS A C 1
ATOM 702 O O . LYS A 1 87 ? -0.329 7.859 19.746 1.00 76.88 87 LYS A O 1
ATOM 707 N N . LYS A 1 88 ? -0.715 7.361 17.597 1.00 82.81 88 LYS A N 1
ATOM 708 C CA . LYS A 1 88 ? -0.642 5.909 17.787 1.00 82.81 88 LYS A CA 1
ATOM 709 C C . LYS A 1 88 ? 0.314 5.322 16.769 1.00 82.81 88 LYS A C 1
ATOM 711 O O . LYS A 1 88 ? 0.239 5.667 15.594 1.00 82.81 88 LYS A O 1
ATOM 716 N N . THR A 1 89 ? 1.182 4.426 17.214 1.00 85.06 89 THR A N 1
ATOM 717 C CA . THR A 1 89 ? 2.114 3.710 16.341 1.00 85.06 89 THR A CA 1
ATOM 718 C C . THR A 1 89 ? 1.967 2.221 16.570 1.00 85.06 89 THR A C 1
ATOM 720 O O . THR A 1 89 ? 2.214 1.794 17.688 1.00 85.06 89 THR A O 1
ATOM 723 N N . ILE A 1 90 ? 1.610 1.437 15.559 1.00 86.69 90 ILE A N 1
ATOM 724 C CA . ILE A 1 90 ? 1.721 -0.026 15.638 1.00 86.69 90 ILE A CA 1
ATOM 725 C C . ILE A 1 90 ? 3.153 -0.399 15.275 1.00 86.69 90 ILE A C 1
ATOM 727 O O . ILE A 1 90 ? 3.699 0.141 14.305 1.00 86.69 90 ILE A O 1
ATOM 731 N N . LEU A 1 91 ? 3.747 -1.284 16.070 1.00 81.62 91 LEU A N 1
ATOM 732 C CA . LEU A 1 91 ? 5.107 -1.766 15.884 1.00 81.62 91 LEU A CA 1
ATOM 733 C C . LEU A 1 91 ? 5.137 -3.047 15.049 1.00 81.62 91 LEU A C 1
ATOM 735 O O . LEU A 1 91 ? 4.187 -3.831 14.999 1.00 81.62 91 LEU A O 1
ATOM 739 N N . TYR A 1 92 ? 6.259 -3.214 14.364 1.00 84.62 92 TYR A N 1
ATOM 740 C CA . TYR A 1 92 ? 6.613 -4.439 13.668 1.00 84.62 92 TYR A CA 1
ATOM 741 C C . TYR A 1 92 ? 6.930 -5.553 14.679 1.00 84.62 92 TYR A C 1
ATOM 743 O O . TYR A 1 92 ? 7.617 -5.288 15.661 1.00 84.62 92 TYR A O 1
ATOM 751 N N . ASN A 1 93 ? 6.490 -6.786 14.399 1.00 86.94 93 ASN A N 1
ATOM 752 C CA . ASN A 1 93 ? 6.877 -7.979 15.158 1.00 86.94 93 ASN A CA 1
ATOM 753 C C . ASN A 1 93 ? 7.913 -8.812 14.382 1.00 86.94 93 ASN A C 1
ATOM 755 O O . ASN A 1 93 ? 9.085 -8.885 14.751 1.00 86.94 93 ASN A O 1
ATOM 759 N N . SER A 1 94 ? 7.476 -9.448 13.293 1.00 88.62 94 SER A N 1
ATOM 760 C CA . SER A 1 94 ? 8.270 -10.425 12.541 1.00 88.62 94 SER A CA 1
ATOM 761 C C . SER A 1 94 ? 7.864 -10.476 11.069 1.00 88.62 94 SER A C 1
ATOM 763 O O . SER A 1 94 ? 6.752 -10.096 10.702 1.00 88.62 94 SER A O 1
ATOM 765 N N . VAL A 1 95 ? 8.777 -10.943 10.213 1.00 91.12 95 VAL A N 1
ATOM 766 C CA . VAL A 1 95 ? 8.480 -11.249 8.806 1.00 91.12 95 VAL A CA 1
ATOM 767 C C . VAL A 1 95 ? 7.769 -12.586 8.736 1.00 91.12 95 VAL A C 1
ATOM 769 O O . VAL A 1 95 ? 8.279 -13.574 9.259 1.00 91.12 95 VAL A O 1
ATOM 772 N N . LEU A 1 96 ? 6.617 -12.617 8.071 1.00 93.94 96 LEU A N 1
ATOM 773 C CA . LEU A 1 96 ? 5.928 -13.860 7.742 1.00 93.94 96 LEU A CA 1
ATOM 774 C C . LEU A 1 96 ? 6.411 -14.412 6.400 1.00 93.94 96 LEU A C 1
ATOM 776 O O . LEU A 1 96 ? 6.705 -15.594 6.308 1.00 93.94 96 LEU A O 1
ATOM 780 N N . GLU A 1 97 ? 6.513 -13.557 5.379 1.00 95.19 97 GLU A N 1
ATOM 781 C CA . GLU A 1 97 ? 7.000 -13.936 4.049 1.00 95.19 97 GLU A CA 1
ATOM 782 C C . GLU A 1 97 ? 7.784 -12.798 3.382 1.00 95.19 97 GLU A C 1
ATOM 784 O O . GLU A 1 97 ? 7.521 -11.618 3.629 1.00 95.19 97 GLU A O 1
ATOM 789 N N . SER A 1 98 ? 8.694 -13.149 2.471 1.00 92.38 98 SER A N 1
ATOM 790 C CA . SER A 1 98 ? 9.452 -12.216 1.629 1.00 92.38 98 SER A CA 1
ATOM 791 C C . SER A 1 98 ? 9.521 -12.741 0.196 1.00 92.38 98 SER A C 1
ATOM 793 O O . SER A 1 98 ? 9.659 -13.942 -0.006 1.00 92.38 98 SER A O 1
ATOM 795 N N . GLU A 1 99 ? 9.425 -11.844 -0.789 1.00 93.12 99 GLU A N 1
ATOM 796 C CA . GLU A 1 99 ? 9.402 -12.164 -2.228 1.00 93.12 99 GLU A CA 1
ATOM 797 C C . GLU A 1 99 ? 8.407 -13.282 -2.593 1.00 93.12 99 GLU A C 1
ATOM 799 O O . GLU A 1 99 ? 8.655 -14.158 -3.424 1.00 93.12 99 GLU A O 1
ATOM 804 N N . TYR A 1 100 ? 7.245 -13.244 -1.950 1.00 94.56 100 TYR A N 1
ATOM 805 C CA . TYR A 1 100 ? 6.275 -14.320 -1.974 1.00 94.56 100 TYR A CA 1
ATOM 806 C C . TYR A 1 100 ? 5.499 -14.349 -3.287 1.00 94.56 100 TYR A C 1
ATOM 808 O O . TYR A 1 100 ? 4.743 -13.430 -3.612 1.00 94.56 100 TYR A O 1
ATOM 816 N N . SER A 1 101 ? 5.662 -15.434 -4.037 1.00 95.50 101 SER A N 1
ATOM 817 C CA . SER A 1 101 ? 4.861 -15.689 -5.230 1.00 95.50 101 SER A CA 1
ATOM 818 C C . SER A 1 101 ? 3.523 -16.295 -4.831 1.00 95.50 101 SER A C 1
ATOM 820 O O . SER A 1 101 ? 3.470 -17.355 -4.212 1.00 95.50 101 SER A O 1
ATOM 822 N N . VAL A 1 102 ? 2.438 -15.632 -5.216 1.00 94.62 102 VAL A N 1
ATOM 823 C CA . VAL A 1 102 ? 1.076 -16.063 -4.915 1.00 94.62 102 VAL A CA 1
ATOM 824 C C . VAL A 1 102 ? 0.264 -16.165 -6.194 1.00 94.62 102 VAL A C 1
ATOM 826 O O . VAL A 1 102 ? 0.394 -15.351 -7.111 1.00 94.62 102 VAL A O 1
ATOM 829 N N . SER A 1 103 ? -0.599 -17.173 -6.237 1.00 93.94 103 SER A N 1
ATOM 830 C CA . SER A 1 103 ? -1.648 -17.287 -7.239 1.00 93.94 103 SER A CA 1
ATOM 831 C C . SER A 1 103 ? -2.992 -17.507 -6.562 1.00 93.94 103 SER A C 1
ATOM 833 O O . SER A 1 103 ? -3.072 -18.037 -5.449 1.00 93.94 103 SER A O 1
ATOM 835 N N . GLY A 1 104 ? -4.040 -17.067 -7.241 1.00 89.25 104 GLY A N 1
ATOM 836 C CA . GLY A 1 104 ? -5.408 -17.175 -6.773 1.00 89.25 104 GLY A CA 1
ATOM 837 C C . GLY A 1 104 ? -6.384 -16.961 -7.920 1.00 89.25 104 GLY A C 1
ATOM 838 O O . GLY A 1 104 ? -5.984 -16.678 -9.054 1.00 89.25 104 GLY A O 1
ATOM 839 N N . LYS A 1 105 ? -7.674 -17.139 -7.649 1.00 89.31 105 LYS A N 1
ATOM 840 C CA . LYS A 1 105 ? -8.713 -17.085 -8.678 1.00 89.31 105 LYS A CA 1
ATOM 841 C C . LYS A 1 105 ? -9.698 -15.957 -8.403 1.00 89.3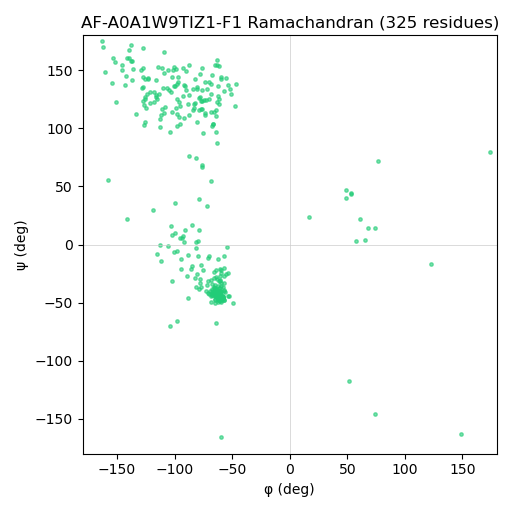1 105 LYS A C 1
ATOM 843 O O . LYS A 1 105 ? -10.372 -15.949 -7.380 1.00 89.31 105 LYS A O 1
ATOM 848 N N . TYR A 1 106 ? -9.842 -15.045 -9.357 1.00 86.62 106 TYR A N 1
ATOM 849 C CA . TYR A 1 106 ? -10.877 -14.016 -9.329 1.00 86.62 106 TYR A CA 1
ATOM 850 C C . TYR A 1 106 ? -11.875 -14.267 -10.454 1.00 86.62 106 TYR A C 1
ATOM 852 O O . TYR A 1 106 ? -11.561 -14.058 -11.626 1.00 86.62 106 TYR A O 1
ATOM 860 N N . LYS A 1 107 ? -13.085 -14.721 -10.102 1.00 86.69 107 LYS A N 1
ATOM 861 C CA . LYS A 1 107 ? -14.108 -15.159 -11.070 1.00 86.69 107 LYS A CA 1
ATOM 862 C C . LYS A 1 107 ? -13.513 -16.178 -12.052 1.00 86.69 107 LYS A C 1
ATOM 864 O O . LYS A 1 107 ? -13.044 -17.224 -11.618 1.00 86.69 107 LYS A O 1
ATOM 869 N N . ASP A 1 108 ? -13.479 -15.864 -13.344 1.00 87.94 108 ASP A N 1
ATOM 870 C CA . ASP A 1 108 ? -12.947 -16.737 -14.397 1.00 87.94 108 ASP A CA 1
ATOM 871 C C . ASP A 1 108 ? -11.459 -16.493 -14.707 1.00 87.94 108 ASP A C 1
ATOM 873 O O . ASP A 1 108 ? -10.926 -17.063 -15.658 1.00 87.94 108 ASP A O 1
ATOM 877 N N . TYR A 1 109 ? -10.771 -15.654 -13.924 1.00 86.81 109 TYR A N 1
ATOM 878 C CA . TYR A 1 109 ? -9.377 -15.278 -14.159 1.00 86.81 109 TYR A CA 1
ATOM 879 C C . TYR A 1 109 ? -8.450 -15.875 -13.108 1.00 86.81 109 TYR A C 1
ATOM 881 O O . TYR A 1 109 ? -8.696 -15.781 -11.904 1.00 86.81 109 TYR A O 1
ATOM 889 N N . ASN A 1 110 ? -7.336 -16.426 -13.579 1.00 89.94 110 ASN A N 1
ATOM 890 C CA . ASN A 1 110 ? -6.211 -16.769 -12.724 1.00 89.94 110 ASN A CA 1
ATOM 891 C C . ASN A 1 110 ? -5.366 -15.513 -12.524 1.00 89.94 110 ASN A C 1
ATOM 893 O O . ASN A 1 110 ? -4.885 -14.917 -13.489 1.00 89.94 110 ASN A O 1
ATOM 897 N N . LEU A 1 111 ? -5.205 -15.112 -11.271 1.00 88.25 111 LEU A N 1
ATOM 898 C CA . LEU A 1 111 ? -4.365 -13.999 -10.875 1.00 88.25 111 LEU A CA 1
ATOM 899 C C . LEU A 1 111 ? -3.057 -14.531 -10.301 1.00 88.25 111 LEU A C 1
ATOM 901 O O . LEU A 1 111 ? -3.033 -15.553 -9.614 1.00 88.25 111 LEU A O 1
ATOM 905 N N . PHE A 1 112 ? -1.973 -13.814 -10.563 1.00 92.88 112 PHE A N 1
ATOM 906 C CA . PHE A 1 112 ? -0.659 -14.111 -10.016 1.00 92.88 112 PHE A CA 1
ATOM 907 C C . PHE A 1 112 ? 0.068 -12.811 -9.689 1.00 92.88 112 PHE A C 1
ATOM 909 O O . PHE A 1 112 ? -0.086 -11.803 -10.383 1.00 92.88 112 PHE A O 1
ATOM 916 N N . ALA A 1 113 ? 0.854 -12.832 -8.620 1.00 93.38 113 ALA A N 1
ATOM 917 C CA . ALA A 1 113 ? 1.688 -11.713 -8.212 1.00 93.38 113 ALA A CA 1
ATOM 918 C C . ALA A 1 113 ? 2.903 -12.199 -7.420 1.00 93.38 113 ALA A C 1
ATOM 920 O O . ALA A 1 113 ? 2.896 -13.291 -6.852 1.00 93.38 113 ALA A O 1
ATOM 921 N N . ARG A 1 114 ? 3.922 -11.341 -7.345 1.00 94.69 114 ARG A N 1
ATOM 922 C CA . ARG A 1 114 ? 5.011 -11.449 -6.376 1.00 94.69 114 ARG A CA 1
ATOM 923 C C . ARG A 1 114 ? 4.856 -10.318 -5.365 1.00 94.69 114 ARG A C 1
ATOM 925 O O . ARG A 1 114 ? 4.990 -9.150 -5.726 1.00 94.69 114 ARG A O 1
ATOM 932 N N . ILE A 1 115 ? 4.559 -10.669 -4.124 1.00 95.62 115 ILE A N 1
ATOM 933 C CA . ILE A 1 115 ? 4.438 -9.730 -3.011 1.00 95.62 115 ILE A CA 1
ATOM 934 C C . ILE A 1 115 ? 5.824 -9.546 -2.407 1.00 95.62 115 ILE A C 1
ATOM 936 O O . ILE A 1 115 ? 6.491 -10.526 -2.088 1.00 95.62 115 ILE A O 1
ATOM 940 N N . ASP A 1 116 ? 6.267 -8.302 -2.249 1.00 93.25 116 ASP A N 1
ATOM 941 C CA . ASP A 1 116 ? 7.626 -8.041 -1.777 1.00 93.25 116 ASP A CA 1
ATOM 942 C C . ASP A 1 116 ? 7.833 -8.532 -0.339 1.00 93.25 116 ASP A C 1
ATOM 944 O O . ASP A 1 116 ? 8.853 -9.158 -0.054 1.00 93.25 116 ASP A O 1
ATOM 948 N N . ARG A 1 117 ? 6.876 -8.274 0.565 1.00 92.44 117 ARG A N 1
ATOM 949 C CA . ARG A 1 117 ? 6.949 -8.729 1.960 1.00 92.44 117 ARG A CA 1
ATOM 950 C C . ARG A 1 117 ? 5.587 -8.746 2.652 1.00 92.44 117 ARG A C 1
ATOM 952 O O . ARG A 1 117 ? 4.726 -7.917 2.361 1.00 92.44 117 ARG A O 1
ATOM 959 N N . ILE A 1 118 ? 5.410 -9.672 3.591 1.00 95.62 118 ILE A N 1
ATOM 960 C CA . ILE A 1 118 ? 4.261 -9.737 4.499 1.00 95.62 118 ILE A CA 1
ATOM 961 C C . ILE A 1 118 ? 4.792 -9.825 5.929 1.00 95.62 118 ILE A C 1
ATOM 963 O O . ILE A 1 118 ? 5.545 -10.741 6.253 1.00 95.62 118 ILE A O 1
ATOM 967 N N . ASP A 1 119 ? 4.382 -8.890 6.780 1.00 93.44 119 ASP A N 1
ATOM 968 C CA . ASP A 1 119 ? 4.795 -8.808 8.183 1.00 93.44 119 ASP A CA 1
ATOM 969 C C . ASP A 1 119 ? 3.643 -9.137 9.137 1.00 93.44 119 ASP A C 1
ATOM 971 O O . ASP A 1 119 ? 2.472 -8.879 8.847 1.00 93.44 119 ASP A O 1
ATOM 975 N N . ILE A 1 120 ? 4.008 -9.643 10.312 1.00 93.25 120 ILE A N 1
ATOM 976 C CA . ILE A 1 120 ? 3.165 -9.749 11.501 1.00 93.25 120 ILE A CA 1
ATOM 977 C C . ILE A 1 120 ? 3.363 -8.491 12.346 1.00 93.25 120 ILE A C 1
ATOM 979 O O . ILE A 1 120 ? 4.493 -8.033 12.541 1.00 93.25 120 ILE A O 1
ATOM 983 N N . LEU A 1 121 ? 2.265 -7.949 12.869 1.00 91.94 121 LEU A N 1
ATOM 984 C CA . LEU A 1 121 ? 2.258 -6.798 13.770 1.00 91.94 121 LEU A CA 1
ATOM 985 C C . LEU A 1 121 ? 1.872 -7.222 15.186 1.00 91.94 121 LEU A C 1
ATOM 987 O O . LEU A 1 121 ? 1.073 -8.141 15.367 1.00 91.94 121 LEU A O 1
ATOM 991 N N . GLU A 1 122 ? 2.437 -6.537 16.180 1.00 84.94 122 GLU A N 1
ATOM 992 C CA . GLU A 1 122 ? 2.192 -6.827 17.603 1.00 84.94 122 GLU A CA 1
ATOM 993 C C . GLU A 1 122 ? 0.781 -6.433 18.053 1.00 84.94 122 GLU A C 1
ATOM 995 O O . GLU A 1 122 ? 0.202 -7.069 18.930 1.00 84.94 122 GLU A O 1
ATOM 1000 N N . GLU A 1 123 ? 0.223 -5.392 17.438 1.00 89.88 123 GLU A N 1
ATOM 1001 C CA . GLU A 1 123 ? -1.017 -4.748 17.861 1.00 89.88 123 GLU A CA 1
ATOM 1002 C C . GLU A 1 123 ? -1.881 -4.381 16.649 1.00 89.88 123 GLU A C 1
ATOM 1004 O O . GLU A 1 123 ? -1.413 -4.325 15.507 1.00 89.88 123 GLU A O 1
ATOM 1009 N N . ASP A 1 124 ? -3.132 -4.025 16.925 1.00 91.62 124 ASP A N 1
ATOM 1010 C CA . ASP A 1 124 ? -4.028 -3.377 15.975 1.00 91.62 124 ASP A CA 1
ATOM 1011 C C . ASP A 1 124 ? -4.632 -2.098 16.585 1.00 91.62 124 ASP A C 1
ATOM 1013 O O . ASP A 1 124 ? -4.486 -1.812 17.775 1.00 91.62 124 ASP A O 1
ATOM 1017 N N . VAL A 1 125 ? -5.292 -1.289 15.756 1.00 90.19 125 VAL A N 1
ATOM 1018 C CA . VAL A 1 125 ? -5.975 -0.056 16.154 1.00 90.19 125 VAL A CA 1
ATOM 1019 C C . VAL A 1 125 ? -7.427 -0.084 15.704 1.00 90.19 125 VAL A C 1
ATOM 1021 O O . VAL A 1 125 ? -7.715 -0.213 14.514 1.00 90.19 125 VAL A O 1
ATOM 1024 N N . MET A 1 126 ? -8.348 0.109 16.645 1.00 89.06 126 MET A N 1
ATOM 1025 C CA . MET A 1 126 ? -9.769 0.264 16.348 1.00 89.06 126 MET A CA 1
ATOM 1026 C C . MET A 1 126 ? -10.076 1.668 15.835 1.00 89.06 126 MET A C 1
ATOM 1028 O O . MET A 1 126 ? -9.484 2.661 16.269 1.00 89.06 126 MET A O 1
ATOM 1032 N N . PHE A 1 127 ? -11.059 1.748 14.944 1.00 90.12 127 PHE A N 1
ATOM 1033 C CA . PHE A 1 127 ? -11.663 3.006 14.532 1.00 90.12 127 PHE A CA 1
ATOM 1034 C C . PHE A 1 127 ? -12.991 3.215 15.257 1.00 90.12 127 PHE A C 1
ATOM 1036 O O . PHE A 1 127 ? -13.796 2.294 15.337 1.00 90.12 127 PHE A O 1
ATOM 1043 N N . ASP A 1 128 ? -13.227 4.434 15.737 1.00 90.69 128 ASP A N 1
ATOM 1044 C CA . ASP A 1 128 ? -14.503 4.832 16.337 1.00 90.69 128 ASP A CA 1
ATOM 1045 C C . ASP A 1 128 ? -14.918 6.226 15.852 1.00 90.69 128 ASP A C 1
ATOM 1047 O O . ASP A 1 128 ? -14.097 7.024 15.382 1.00 90.69 128 ASP A O 1
ATOM 1051 N N . ILE A 1 129 ? -16.213 6.515 15.937 1.00 90.94 129 ILE A N 1
ATOM 1052 C CA . ILE A 1 129 ? -16.776 7.814 15.591 1.00 90.94 129 ILE A CA 1
ATOM 1053 C C . ILE A 1 129 ? -16.526 8.780 16.750 1.00 90.94 129 ILE A C 1
ATOM 1055 O O . ILE A 1 129 ? -17.092 8.662 17.838 1.00 90.94 129 ILE A O 1
ATOM 1059 N N . ASP A 1 130 ? -15.735 9.819 16.487 1.00 86.12 130 ASP A N 1
ATOM 1060 C CA . ASP A 1 130 ? -15.640 10.986 17.357 1.00 86.12 130 ASP A CA 1
ATOM 1061 C C . ASP A 1 130 ? -16.998 11.697 17.382 1.00 86.12 130 ASP A C 1
ATOM 1063 O O . ASP A 1 130 ? -17.318 12.500 16.501 1.00 86.12 130 ASP A O 1
ATOM 1067 N N . LYS A 1 131 ? -17.798 11.409 18.415 1.00 86.50 131 LYS A N 1
ATOM 1068 C CA . LYS A 1 131 ? -19.169 11.918 18.589 1.00 86.50 131 LYS A CA 1
ATOM 1069 C C . LYS A 1 131 ? -19.278 13.443 18.515 1.00 86.50 131 LYS A C 1
ATOM 1071 O O . LYS A 1 131 ? -20.346 13.954 18.203 1.00 86.50 131 LYS A O 1
ATOM 1076 N N . ARG A 1 132 ? -18.200 14.188 18.798 1.00 84.88 132 ARG A N 1
ATOM 1077 C CA . ARG A 1 132 ? -18.216 15.663 18.761 1.00 84.88 132 ARG A CA 1
ATOM 1078 C C . ARG A 1 132 ? -18.143 16.212 17.345 1.00 84.88 132 ARG A C 1
ATOM 1080 O O . ARG A 1 132 ? -18.623 17.313 17.100 1.00 84.88 132 ARG A O 1
ATOM 1087 N N . LYS A 1 133 ? -17.490 15.482 16.442 1.00 83.38 133 LYS A N 1
ATOM 1088 C CA . LYS A 1 133 ? -17.247 15.915 15.060 1.00 83.38 133 LYS A CA 1
ATOM 1089 C C . LYS A 1 133 ? -17.952 15.044 14.026 1.00 83.38 133 LYS A C 1
ATOM 1091 O O . LYS A 1 133 ? -17.974 15.414 12.860 1.00 83.38 133 LYS A O 1
ATOM 1096 N N . ASN A 1 134 ? -18.539 13.928 14.457 1.00 86.19 134 ASN A N 1
ATOM 1097 C CA . ASN A 1 134 ? -19.084 12.888 13.595 1.00 86.19 134 ASN A CA 1
ATOM 1098 C C . ASN A 1 134 ? -18.045 12.404 12.565 1.00 86.19 134 ASN A C 1
ATOM 1100 O O . ASN A 1 134 ? -18.321 12.283 11.375 1.00 86.19 134 ASN A O 1
ATOM 1104 N N . GLU A 1 135 ? -16.813 12.191 13.034 1.00 89.69 135 GLU A N 1
ATOM 1105 C CA . GLU A 1 135 ? -15.667 11.811 12.207 1.00 89.69 135 GLU A CA 1
ATOM 1106 C C . GLU A 1 135 ? -15.089 10.486 12.691 1.00 89.69 135 GLU A C 1
ATOM 1108 O O . GLU A 1 135 ? -14.783 10.339 13.874 1.00 89.69 135 GLU A O 1
ATOM 1113 N N . LEU A 1 136 ? -14.867 9.547 11.776 1.00 91.50 136 LEU A N 1
ATOM 1114 C CA . LEU A 1 136 ? -14.217 8.281 12.092 1.00 91.50 136 LEU A CA 1
ATOM 1115 C C . LEU A 1 136 ? -12.719 8.491 12.332 1.00 91.50 136 LEU A C 1
ATOM 1117 O O . LEU A 1 136 ? -12.015 9.024 11.465 1.00 91.50 136 LEU A O 1
ATOM 1121 N N . LYS A 1 137 ? -12.224 8.067 13.497 1.00 90.44 137 LYS A N 1
ATOM 1122 C CA . LYS A 1 137 ? -10.838 8.275 13.926 1.00 90.44 137 LYS A CA 1
ATOM 1123 C C . LYS A 1 137 ? -10.230 7.043 14.593 1.00 90.44 137 LYS A C 1
ATOM 1125 O O . LYS A 1 137 ? -10.959 6.218 15.135 1.00 90.44 137 LYS A O 1
ATOM 1130 N N . PRO A 1 138 ? -8.891 6.946 14.611 1.00 88.94 138 PRO A N 1
ATOM 1131 C CA . PRO A 1 138 ? -8.175 5.918 15.363 1.00 88.94 138 PRO A CA 1
ATOM 1132 C C . PRO A 1 138 ? -8.386 6.102 16.876 1.00 88.94 138 PRO A C 1
ATOM 1134 O O . PRO A 1 138 ? -7.922 7.092 17.455 1.00 88.94 138 PRO A O 1
ATOM 1137 N N . ALA A 1 139 ? -9.063 5.156 17.523 1.00 86.50 139 ALA A N 1
ATOM 1138 C CA . ALA A 1 139 ? -9.565 5.288 18.890 1.00 86.50 139 ALA A CA 1
ATOM 1139 C C . ALA A 1 139 ? -8.640 4.647 19.927 1.00 86.50 139 ALA A C 1
ATOM 1141 O O . ALA A 1 139 ? -8.006 5.370 20.697 1.00 86.50 139 ALA A O 1
ATOM 1142 N N . GLU A 1 140 ? -8.488 3.324 19.894 1.00 85.56 140 GLU A N 1
ATOM 1143 C CA . GLU A 1 140 ? -7.728 2.545 20.879 1.00 85.56 140 GLU A CA 1
ATOM 1144 C C . GLU A 1 140 ? -6.859 1.492 20.194 1.00 85.56 140 GLU A C 1
ATOM 1146 O O . GLU A 1 140 ? -7.175 1.027 19.096 1.00 85.56 140 GLU A O 1
ATOM 1151 N N . LYS A 1 141 ? -5.737 1.160 20.838 1.00 87.56 141 LYS A N 1
ATOM 1152 C CA . LYS A 1 141 ? -4.913 0.008 20.479 1.00 87.56 141 LYS A CA 1
ATOM 1153 C C . LYS A 1 141 ? -5.381 -1.204 21.262 1.00 87.56 141 LYS A C 1
ATOM 1155 O O . LYS A 1 141 ? -5.816 -1.058 22.400 1.00 87.56 141 LYS A O 1
ATOM 1160 N N . PHE A 1 142 ? -5.228 -2.377 20.678 1.00 84.69 142 PHE A N 1
ATOM 1161 C CA . PHE A 1 142 ? -5.534 -3.624 21.354 1.00 84.69 142 PHE A CA 1
ATOM 1162 C C . PHE A 1 142 ? -4.576 -4.722 20.901 1.00 84.69 142 PHE A C 1
ATOM 1164 O O . PHE A 1 142 ? -4.079 -4.708 19.771 1.00 84.69 142 PHE A O 1
ATOM 1171 N N . GLU A 1 143 ? -4.316 -5.665 21.805 1.00 79.50 143 GLU A N 1
ATOM 1172 C CA . GLU A 1 143 ? -3.410 -6.798 21.602 1.00 79.50 143 GLU A CA 1
ATOM 1173 C C . GLU A 1 143 ? -4.070 -7.860 20.715 1.00 79.50 143 GLU A C 1
ATOM 1175 O O . GLU A 1 143 ? -4.444 -8.949 21.150 1.00 79.50 143 GLU A O 1
ATOM 1180 N N . LYS A 1 144 ? -4.263 -7.520 19.441 1.00 81.88 144 LYS A N 1
ATOM 1181 C CA . LYS A 1 144 ? -4.673 -8.455 18.400 1.00 81.88 144 LYS A CA 1
ATOM 1182 C C . LYS A 1 144 ? -3.662 -8.402 17.273 1.00 81.88 144 LYS A C 1
ATOM 1184 O O . LYS A 1 144 ? -3.343 -7.334 16.759 1.00 81.88 144 LYS A O 1
ATOM 1189 N N . THR A 1 145 ? -3.191 -9.574 16.870 1.00 84.12 145 THR A N 1
ATOM 1190 C CA . THR A 1 145 ? -2.243 -9.703 15.769 1.00 84.12 145 THR A CA 1
ATOM 1191 C C . THR A 1 145 ? -2.871 -9.208 14.468 1.00 84.12 145 THR A C 1
ATOM 1193 O O . THR A 1 145 ? -3.896 -9.730 14.023 1.00 84.12 145 THR A O 1
ATOM 1196 N N . ALA A 1 146 ? -2.227 -8.232 13.837 1.00 94.56 146 ALA A N 1
ATOM 1197 C CA . ALA A 1 146 ? -2.550 -7.763 12.494 1.00 94.56 146 ALA A CA 1
ATOM 1198 C C . ALA A 1 146 ? -1.454 -8.180 11.504 1.00 94.56 146 ALA A C 1
ATOM 1200 O O . ALA A 1 146 ? -0.363 -8.596 11.900 1.00 94.56 146 ALA A O 1
ATOM 1201 N N . LEU A 1 147 ? -1.746 -8.075 10.209 1.00 96.12 147 LEU A N 1
ATOM 1202 C CA . LEU A 1 147 ? -0.765 -8.301 9.146 1.00 96.12 147 LEU A CA 1
ATOM 1203 C C . LEU A 1 147 ? -0.506 -7.011 8.378 1.00 96.12 147 LEU A C 1
ATOM 1205 O O . LEU A 1 147 ? -1.390 -6.167 8.263 1.00 96.12 147 LEU A O 1
ATOM 1209 N N . SER A 1 148 ? 0.684 -6.878 7.803 1.00 95.31 148 SER A N 1
ATOM 1210 C CA . SER A 1 148 ? 1.025 -5.795 6.880 1.00 95.31 148 SER A CA 1
ATOM 1211 C C . SER A 1 148 ? 1.536 -6.380 5.570 1.00 95.31 148 SER A C 1
ATOM 1213 O O . SER A 1 148 ? 2.556 -7.061 5.553 1.00 95.31 148 SER A O 1
ATOM 1215 N N . ILE A 1 149 ? 0.825 -6.122 4.474 1.00 96.38 149 ILE A N 1
ATOM 1216 C CA . ILE A 1 149 ? 1.256 -6.434 3.110 1.00 96.38 149 ILE A CA 1
ATOM 1217 C C . ILE A 1 149 ? 2.047 -5.233 2.607 1.00 96.38 149 ILE A C 1
ATOM 1219 O O . ILE A 1 149 ? 1.522 -4.117 2.558 1.00 96.38 149 ILE A O 1
ATOM 1223 N N . ILE A 1 150 ? 3.304 -5.462 2.241 1.00 92.19 150 ILE A N 1
ATOM 1224 C CA . ILE A 1 150 ? 4.262 -4.403 1.948 1.00 92.19 150 ILE A CA 1
ATOM 1225 C C . ILE A 1 150 ? 4.685 -4.452 0.494 1.00 92.19 150 ILE A C 1
ATOM 1227 O O . ILE A 1 150 ? 4.925 -5.511 -0.085 1.00 92.19 150 ILE A O 1
ATOM 1231 N N . ASP A 1 151 ? 4.833 -3.259 -0.059 1.00 90.88 151 ASP A N 1
ATOM 1232 C CA . ASP A 1 151 ? 5.486 -3.022 -1.332 1.00 90.88 151 ASP A CA 1
ATOM 1233 C C . ASP A 1 151 ? 6.595 -1.975 -1.132 1.00 90.88 151 ASP A C 1
ATOM 1235 O O . ASP A 1 151 ? 6.375 -0.900 -0.546 1.00 90.88 151 ASP A O 1
ATOM 1239 N N . TYR A 1 152 ? 7.810 -2.320 -1.567 1.00 85.75 152 TYR A N 1
ATOM 1240 C CA . TYR A 1 152 ? 8.965 -1.436 -1.455 1.00 85.75 152 TYR A CA 1
ATOM 1241 C C . TYR A 1 152 ? 8.941 -0.412 -2.584 1.00 85.75 152 TYR A C 1
ATOM 1243 O O . TYR A 1 152 ? 8.732 -0.733 -3.754 1.00 85.75 152 TYR A O 1
ATOM 1251 N N . LYS A 1 153 ? 9.204 0.855 -2.255 1.00 82.00 153 LYS A N 1
ATOM 1252 C CA . LYS A 1 153 ? 9.227 1.935 -3.244 1.00 82.00 153 LYS A CA 1
ATOM 1253 C C . LYS A 1 153 ? 10.504 2.754 -3.164 1.00 82.00 153 LYS A C 1
ATOM 1255 O O . LYS A 1 153 ? 10.877 3.293 -2.131 1.00 82.00 153 LYS A O 1
ATOM 1260 N N . ASN A 1 154 ? 11.085 3.025 -4.325 1.00 73.06 154 ASN A N 1
ATOM 1261 C CA . ASN A 1 154 ? 12.21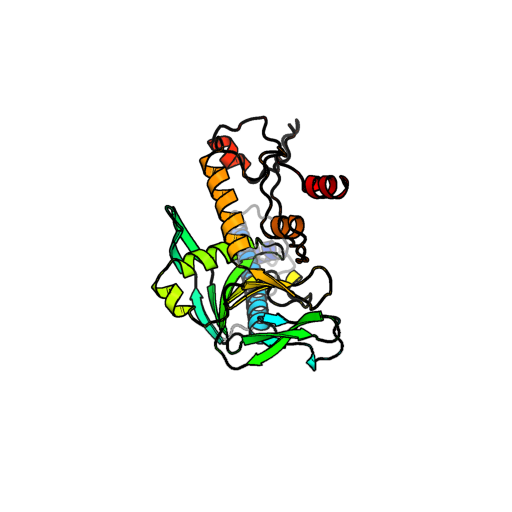8 3.947 -4.461 1.00 73.06 154 ASN A CA 1
ATOM 1262 C C . ASN A 1 154 ? 11.788 5.430 -4.446 1.00 73.06 154 ASN A C 1
ATOM 1264 O O . ASN A 1 154 ? 12.547 6.312 -4.844 1.00 73.06 154 ASN A O 1
ATOM 1268 N N . SER A 1 155 ? 10.541 5.739 -4.074 1.00 72.81 155 SER A N 1
ATOM 1269 C CA . SER A 1 155 ? 10.031 7.110 -3.955 1.00 72.81 155 SER A CA 1
ATOM 1270 C C . SER A 1 155 ? 8.752 7.163 -3.115 1.00 72.81 155 SER A C 1
ATOM 1272 O O . SER A 1 155 ? 8.123 6.140 -2.866 1.00 72.81 155 SER A O 1
ATOM 1274 N N . ARG A 1 156 ? 8.293 8.369 -2.759 1.00 70.00 156 ARG A N 1
ATOM 1275 C CA . ARG A 1 156 ? 6.976 8.600 -2.120 1.00 70.00 156 ARG A CA 1
ATOM 1276 C C . ARG A 1 156 ? 5.757 8.374 -3.017 1.00 70.00 156 ARG A C 1
ATOM 1278 O O . ARG A 1 156 ? 4.629 8.472 -2.513 1.00 70.00 156 ARG A O 1
ATOM 1285 N N . SER A 1 157 ? 5.963 8.185 -4.317 1.00 71.75 157 SER A N 1
ATOM 1286 C CA . SER A 1 157 ? 4.899 7.839 -5.254 1.00 71.75 157 SER A CA 1
ATOM 1287 C C . SER A 1 157 ? 4.615 6.349 -5.174 1.00 71.75 157 SER A C 1
ATOM 1289 O O . SER A 1 157 ? 5.535 5.538 -5.207 1.00 71.75 157 SER A O 1
ATOM 1291 N N . PHE A 1 158 ? 3.338 6.010 -5.103 1.00 76.06 158 PHE A N 1
ATOM 1292 C CA . PHE A 1 158 ? 2.848 4.644 -4.979 1.00 76.06 158 PHE A CA 1
ATOM 1293 C C . PHE A 1 158 ? 1.639 4.448 -5.898 1.00 76.06 158 PHE A C 1
ATOM 1295 O O . PHE A 1 158 ? 1.164 5.420 -6.485 1.00 76.06 158 PHE A O 1
ATOM 1302 N N . GLN A 1 159 ? 1.170 3.211 -6.034 1.00 82.31 159 GLN A N 1
ATOM 1303 C CA . GLN A 1 159 ? -0.068 2.859 -6.731 1.00 82.31 159 GLN A CA 1
ATOM 1304 C C . GLN A 1 159 ? -0.919 2.038 -5.771 1.00 82.31 159 GLN A C 1
ATOM 1306 O O . GLN A 1 159 ? -0.572 0.897 -5.477 1.00 82.31 159 GLN A O 1
ATOM 1311 N N . SER A 1 160 ? -1.979 2.637 -5.225 1.00 85.44 160 SER A N 1
ATOM 1312 C CA . SER A 1 160 ? -2.837 1.991 -4.220 1.00 85.44 160 SER A CA 1
ATOM 1313 C C . SER A 1 160 ? -3.432 0.676 -4.722 1.00 85.44 160 SER A C 1
ATOM 1315 O O . SER A 1 160 ? -3.563 -0.277 -3.956 1.00 85.44 160 SER A O 1
ATOM 1317 N N . GLU A 1 161 ? -3.712 0.600 -6.022 1.00 88.12 161 GLU A N 1
ATOM 1318 C CA . GLU A 1 161 ? -4.298 -0.565 -6.673 1.00 88.12 161 GLU A CA 1
ATOM 1319 C C . GLU A 1 161 ? -3.396 -1.794 -6.604 1.00 88.12 161 GLU A C 1
ATOM 1321 O O . GLU A 1 161 ? -3.905 -2.905 -6.556 1.00 88.12 161 GLU A O 1
ATOM 1326 N N . GLN A 1 162 ? -2.074 -1.612 -6.556 1.00 89.88 162 GLN A N 1
ATOM 1327 C CA . GLN A 1 162 ? -1.124 -2.722 -6.498 1.00 89.88 162 GLN A CA 1
ATOM 1328 C C . GLN A 1 162 ? -1.276 -3.518 -5.196 1.00 89.88 162 GLN A C 1
ATOM 1330 O O . GLN A 1 162 ? -1.397 -4.739 -5.227 1.00 89.88 162 GLN A O 1
ATOM 1335 N N . LEU A 1 163 ? -1.333 -2.834 -4.049 1.00 93.44 163 LEU A N 1
ATOM 1336 C CA . LEU A 1 163 ? -1.508 -3.503 -2.757 1.00 93.44 163 LEU A CA 1
ATOM 1337 C C . LEU A 1 163 ? -2.925 -4.049 -2.569 1.00 93.44 163 LEU A C 1
ATOM 1339 O O . LEU A 1 163 ? -3.094 -5.111 -1.976 1.00 93.44 163 LEU A O 1
ATOM 1343 N N . LEU A 1 164 ? -3.941 -3.353 -3.090 1.00 93.44 164 LEU A N 1
ATOM 1344 C CA . LEU A 1 164 ? -5.310 -3.875 -3.100 1.00 93.44 164 LEU A CA 1
ATOM 1345 C C . LEU A 1 164 ? -5.399 -5.146 -3.954 1.00 93.44 164 LEU A C 1
ATOM 1347 O O . LEU A 1 164 ? -6.017 -6.120 -3.541 1.00 93.44 164 LEU A O 1
ATOM 1351 N N . PHE A 1 165 ? -4.719 -5.181 -5.098 1.00 93.44 165 PHE A N 1
ATOM 1352 C CA . PHE A 1 165 ? -4.622 -6.377 -5.926 1.00 93.44 165 PHE A CA 1
ATOM 1353 C C . PHE A 1 165 ? -3.920 -7.528 -5.192 1.00 93.44 165 PHE A C 1
ATOM 1355 O O . PHE A 1 165 ? -4.439 -8.641 -5.190 1.00 93.44 165 PHE A O 1
ATOM 1362 N N . TYR A 1 166 ? -2.806 -7.269 -4.494 1.00 95.50 166 TYR A N 1
ATOM 1363 C CA . TYR A 1 166 ? -2.138 -8.278 -3.655 1.00 95.50 166 TYR A CA 1
ATOM 1364 C C . TYR A 1 166 ? -3.070 -8.845 -2.584 1.00 95.50 166 TYR A C 1
ATOM 1366 O O . TYR A 1 166 ? -3.157 -10.060 -2.427 1.00 95.50 166 TYR A O 1
ATOM 1374 N N . TYR A 1 167 ? -3.811 -7.974 -1.896 1.00 95.31 167 TYR A N 1
ATOM 1375 C CA . TYR A 1 167 ? -4.812 -8.374 -0.912 1.00 95.31 167 TYR A CA 1
ATOM 1376 C C . TYR A 1 167 ? -5.875 -9.304 -1.508 1.00 95.31 167 TYR A C 1
ATOM 1378 O O . TYR A 1 167 ? -6.142 -10.361 -0.943 1.00 95.31 167 TYR A O 1
ATOM 1386 N N . TYR A 1 168 ? -6.441 -8.961 -2.670 1.00 92.75 168 TYR A N 1
ATOM 1387 C CA . TYR A 1 168 ? -7.447 -9.806 -3.323 1.00 92.75 168 TYR A CA 1
ATOM 1388 C C . TYR A 1 168 ? -6.891 -11.149 -3.790 1.00 92.75 168 TYR A C 1
ATOM 1390 O O . TYR A 1 168 ? -7.588 -12.156 -3.679 1.00 92.75 168 TYR A O 1
ATOM 1398 N N . ILE A 1 169 ? -5.649 -11.196 -4.283 1.00 94.44 169 ILE A N 1
ATOM 1399 C CA . ILE A 1 169 ? -5.037 -12.475 -4.655 1.00 94.44 169 ILE A CA 1
ATOM 1400 C C . ILE A 1 169 ? -4.887 -13.370 -3.425 1.00 94.44 169 ILE A C 1
ATOM 1402 O O . ILE A 1 169 ? -5.252 -14.542 -3.493 1.00 94.44 169 ILE A O 1
ATOM 1406 N N . LEU A 1 170 ? -4.404 -12.820 -2.307 1.00 95.06 170 LEU A N 1
ATOM 1407 C CA . LEU A 1 170 ? -4.272 -13.562 -1.053 1.00 95.06 170 LEU A CA 1
ATOM 1408 C C . LEU A 1 170 ? -5.631 -14.054 -0.542 1.00 95.06 170 LEU A C 1
ATOM 1410 O O . LEU A 1 170 ? -5.747 -15.221 -0.196 1.00 95.06 170 LEU A O 1
ATOM 1414 N N . LEU A 1 171 ? -6.676 -13.221 -0.573 1.00 92.56 171 LEU A N 1
ATOM 1415 C CA . LEU A 1 171 ? -8.032 -13.665 -0.228 1.00 92.56 171 LEU A CA 1
ATOM 1416 C C . LEU A 1 171 ? -8.537 -14.797 -1.129 1.00 92.56 171 LEU A C 1
ATOM 1418 O O . LEU A 1 171 ? -9.253 -15.676 -0.674 1.00 92.56 171 LEU A O 1
ATOM 1422 N N . SER A 1 172 ? -8.179 -14.780 -2.412 1.00 90.25 172 SER A N 1
ATOM 1423 C CA . SER A 1 172 ? -8.578 -15.826 -3.359 1.00 90.25 172 SER A CA 1
ATOM 1424 C C . SER A 1 172 ? -7.738 -17.107 -3.277 1.00 90.25 172 SER A C 1
ATOM 1426 O O . SER A 1 172 ? -7.915 -18.020 -4.089 1.00 90.25 172 SER A O 1
ATOM 1428 N N . ASN A 1 173 ? -6.798 -17.164 -2.334 1.00 91.19 173 ASN A N 1
ATOM 1429 C CA . ASN A 1 173 ? -5.967 -18.319 -2.044 1.00 91.19 173 ASN A CA 1
ATOM 1430 C C . ASN A 1 173 ? -6.418 -18.929 -0.697 1.00 91.19 173 ASN A C 1
ATOM 1432 O O . ASN A 1 173 ? -6.305 -18.248 0.319 1.00 91.19 173 ASN A O 1
ATOM 1436 N N . PRO A 1 174 ? -6.892 -20.191 -0.646 1.00 90.50 174 PRO A N 1
ATOM 1437 C CA . PRO A 1 174 ? -7.507 -20.759 0.563 1.00 90.50 174 PRO A CA 1
ATOM 1438 C C . PRO A 1 174 ? -6.618 -20.751 1.815 1.00 90.50 174 PRO A C 1
ATOM 1440 O O . PRO A 1 174 ? -7.098 -20.526 2.927 1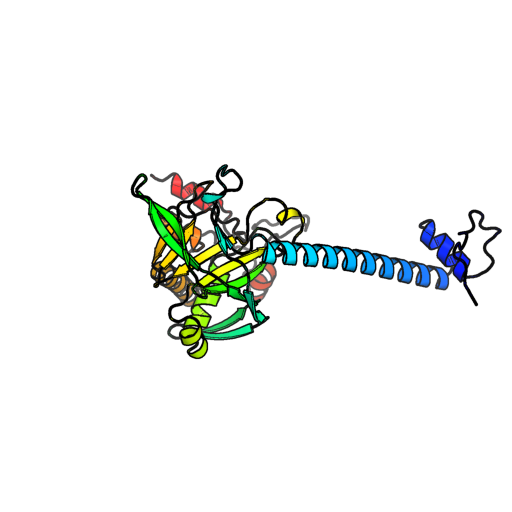.00 90.50 174 PRO A O 1
ATOM 1443 N N . ASP A 1 175 ? -5.310 -20.970 1.650 1.00 91.62 175 ASP A N 1
ATOM 1444 C CA . ASP A 1 175 ? -4.372 -20.965 2.776 1.00 91.62 175 ASP A CA 1
ATOM 1445 C C . ASP A 1 175 ? -4.243 -19.560 3.370 1.00 91.62 175 ASP A C 1
ATOM 1447 O O . ASP A 1 175 ? -4.149 -19.383 4.588 1.00 91.62 175 ASP A O 1
ATOM 1451 N N . TRP A 1 176 ? -4.248 -18.548 2.506 1.00 94.31 176 TRP A N 1
ATOM 1452 C CA . TRP A 1 176 ? -4.151 -17.153 2.908 1.00 94.31 176 TRP A CA 1
ATOM 1453 C C . TRP A 1 176 ? -5.457 -16.578 3.416 1.00 94.31 176 TRP A C 1
ATOM 1455 O O . TRP A 1 176 ? -5.424 -15.858 4.411 1.00 94.31 176 TRP A O 1
ATOM 1465 N N . GLU A 1 177 ? -6.584 -16.943 2.812 1.00 93.00 177 GLU A N 1
ATOM 1466 C CA . GLU A 1 177 ? -7.919 -16.623 3.310 1.00 93.00 177 GLU A CA 1
ATOM 1467 C C . GLU A 1 177 ? -8.024 -16.991 4.795 1.00 93.00 177 GLU A C 1
ATOM 1469 O O . GLU A 1 177 ? -8.307 -16.134 5.631 1.00 93.00 177 GLU A O 1
ATOM 1474 N N . LYS A 1 178 ? -7.630 -18.222 5.147 1.00 93.12 178 LYS A N 1
ATOM 1475 C CA . LYS A 1 178 ? -7.593 -18.691 6.536 1.00 93.12 178 LYS A CA 1
ATOM 1476 C C . LYS A 1 178 ? -6.572 -17.948 7.403 1.00 93.12 178 LYS A C 1
ATOM 1478 O O . LYS A 1 178 ? -6.838 -17.651 8.563 1.00 93.12 178 LYS A O 1
ATOM 1483 N N . LYS A 1 179 ? -5.374 -17.644 6.887 1.00 93.25 179 LYS A N 1
ATOM 1484 C CA . LYS A 1 179 ? -4.353 -16.891 7.648 1.00 93.25 179 LYS A CA 1
ATOM 1485 C C . LYS A 1 179 ? -4.784 -15.454 7.952 1.00 93.25 179 LYS A C 1
ATOM 1487 O O . LYS A 1 179 ? -4.299 -14.892 8.940 1.00 93.25 179 LYS A O 1
ATOM 1492 N N . MET A 1 180 ? -5.612 -14.867 7.091 1.00 93.50 180 MET A N 1
ATOM 1493 C CA . MET A 1 180 ? -6.107 -13.490 7.169 1.00 93.50 180 MET A CA 1
ATOM 1494 C C . MET A 1 180 ? -7.469 -13.387 7.860 1.00 93.50 180 MET A C 1
ATOM 1496 O O . MET A 1 180 ? -7.876 -12.283 8.220 1.00 93.50 180 MET A O 1
ATOM 1500 N N . GLU A 1 181 ? -8.148 -14.514 8.066 1.00 90.94 181 GLU A N 1
ATOM 1501 C CA . GLU A 1 181 ? -9.417 -14.597 8.778 1.00 90.94 181 GLU A CA 1
ATOM 1502 C C . GLU A 1 181 ? -9.327 -13.906 10.144 1.00 90.94 181 GLU A C 1
ATOM 1504 O O . GLU A 1 181 ? -8.345 -14.041 10.877 1.00 90.94 181 GLU A O 1
ATOM 1509 N N . GLU A 1 182 ? -10.345 -13.096 10.444 1.00 87.75 182 GLU A N 1
ATOM 1510 C CA . GLU A 1 182 ? -10.463 -12.280 11.656 1.00 87.75 182 GLU A CA 1
ATOM 1511 C C . GLU A 1 182 ? -9.322 -11.278 11.911 1.00 87.75 182 GLU A C 1
ATOM 1513 O O . GLU A 1 182 ? -9.369 -10.573 12.920 1.00 87.75 182 GLU A O 1
ATOM 1518 N N . LYS A 1 183 ? -8.324 -11.143 11.032 1.00 92.75 183 LYS A N 1
ATOM 1519 C CA . LYS A 1 183 ? -7.219 -10.193 11.206 1.00 92.75 183 LYS A CA 1
ATOM 1520 C C . LYS A 1 183 ? -7.459 -8.907 10.438 1.00 92.75 183 LYS A C 1
ATOM 1522 O O . LYS A 1 183 ? -7.942 -8.896 9.307 1.00 92.75 183 LYS A O 1
ATOM 1527 N N . SER A 1 184 ? -7.020 -7.812 11.039 1.00 95.06 184 SER A N 1
ATOM 1528 C CA . SER A 1 184 ? -6.844 -6.561 10.318 1.00 95.06 184 SER A CA 1
ATOM 1529 C C . SER A 1 184 ? -5.617 -6.631 9.428 1.00 95.06 184 SER A C 1
ATOM 1531 O O . SER A 1 184 ? -4.572 -7.154 9.824 1.00 95.06 184 SER A O 1
ATOM 1533 N N . ILE A 1 185 ? -5.741 -6.068 8.231 1.00 96.50 185 ILE A N 1
ATOM 1534 C CA . ILE A 1 185 ? -4.692 -6.095 7.220 1.00 96.50 185 ILE A CA 1
ATOM 1535 C C . ILE A 1 185 ? -4.310 -4.667 6.855 1.00 96.50 185 ILE A C 1
ATOM 1537 O O . ILE A 1 185 ? -5.134 -3.882 6.393 1.00 96.50 185 ILE A O 1
ATOM 1541 N N . PHE A 1 186 ? -3.045 -4.327 7.037 1.00 95.38 186 PHE A N 1
ATOM 1542 C CA . PHE A 1 186 ? -2.465 -3.068 6.605 1.00 95.38 186 PHE A CA 1
ATOM 1543 C C . PHE A 1 186 ? -1.858 -3.236 5.216 1.00 95.38 186 PHE A C 1
ATOM 1545 O O . PHE A 1 186 ? -1.059 -4.132 4.972 1.00 95.38 186 PHE A O 1
ATOM 1552 N N . LEU A 1 187 ? -2.235 -2.367 4.289 1.00 94.50 187 LEU A N 1
ATOM 1553 C CA . LEU A 1 187 ? -1.638 -2.267 2.964 1.00 94.50 187 LEU A CA 1
ATOM 1554 C C . LEU A 1 187 ? -0.624 -1.137 2.989 1.00 94.50 187 LEU A C 1
ATOM 1556 O O . LEU A 1 187 ? -1.030 0.020 2.930 1.00 94.50 187 LEU A O 1
ATOM 1560 N N . SER A 1 188 ? 0.664 -1.455 3.083 1.00 91.25 188 SER A N 1
ATOM 1561 C CA . SER A 1 188 ? 1.720 -0.505 3.425 1.00 91.25 188 SER A CA 1
ATOM 1562 C C . SER A 1 188 ? 2.743 -0.287 2.306 1.00 91.25 188 SER A C 1
ATOM 1564 O O . SER A 1 188 ? 3.369 -1.217 1.814 1.00 91.25 188 SER A O 1
ATOM 1566 N N . PHE A 1 189 ? 3.006 0.972 1.960 1.00 87.44 189 PHE A N 1
ATOM 1567 C CA . PHE A 1 189 ? 4.105 1.354 1.071 1.00 87.44 189 PHE A CA 1
ATOM 1568 C C . PHE A 1 189 ? 5.331 1.778 1.873 1.00 87.44 189 PHE A C 1
ATOM 1570 O O . PHE A 1 189 ? 5.268 2.744 2.650 1.00 87.44 189 PHE A O 1
ATOM 1577 N N . LEU A 1 190 ? 6.458 1.103 1.631 1.00 82.75 190 LEU A N 1
ATOM 1578 C CA . LEU A 1 190 ? 7.733 1.367 2.291 1.00 82.75 190 LEU A CA 1
ATOM 1579 C C . LEU A 1 190 ? 8.700 2.113 1.359 1.00 82.75 190 LEU A C 1
ATOM 1581 O O . LEU A 1 190 ? 9.368 1.489 0.537 1.00 82.75 190 LEU A O 1
ATOM 1585 N N . PRO A 1 191 ? 8.792 3.457 1.461 1.00 77.12 191 PRO A N 1
ATOM 1586 C CA . PRO A 1 191 ? 9.806 4.215 0.744 1.00 77.12 191 PRO A CA 1
ATOM 1587 C C . PRO A 1 191 ? 11.207 3.925 1.300 1.00 77.12 191 PRO A C 1
ATOM 1589 O O . PRO A 1 191 ? 11.409 4.056 2.507 1.00 77.12 191 PRO A O 1
ATOM 1592 N N . MET A 1 192 ? 12.150 3.602 0.412 1.00 73.94 192 MET A N 1
ATOM 1593 C CA . MET A 1 192 ? 13.532 3.222 0.752 1.00 73.94 192 MET A CA 1
ATOM 1594 C C . MET A 1 192 ? 14.526 4.397 0.717 1.00 73.94 192 MET A C 1
ATOM 1596 O O . MET A 1 192 ? 15.552 4.350 1.379 1.00 73.94 192 MET A O 1
ATOM 1600 N N . LYS A 1 193 ? 14.211 5.493 0.005 1.00 69.88 193 LYS A N 1
ATOM 1601 C CA . LYS A 1 193 ? 15.146 6.622 -0.170 1.00 69.88 193 LYS A CA 1
ATOM 1602 C C . LYS A 1 193 ? 15.271 7.511 1.064 1.00 69.88 193 LYS A C 1
ATOM 1604 O O . LYS A 1 193 ? 14.271 8.037 1.555 1.00 69.88 193 LYS A O 1
ATOM 1609 N N . GLU A 1 194 ? 16.506 7.829 1.447 1.00 62.50 194 GLU A N 1
ATOM 1610 C CA . GLU A 1 194 ? 16.848 8.640 2.626 1.00 62.50 194 GLU A CA 1
ATOM 1611 C C . GLU A 1 194 ? 16.143 10.005 2.692 1.00 62.50 194 GLU A C 1
ATOM 1613 O O . GLU A 1 194 ? 15.551 10.367 3.713 1.00 62.50 194 GLU A O 1
ATOM 1618 N N . LYS A 1 195 ? 16.083 10.741 1.574 1.00 64.44 195 LYS A N 1
ATOM 1619 C CA . LYS A 1 195 ? 15.386 12.045 1.497 1.00 64.44 195 LYS A CA 1
ATOM 1620 C C . LYS A 1 195 ? 13.903 11.986 1.885 1.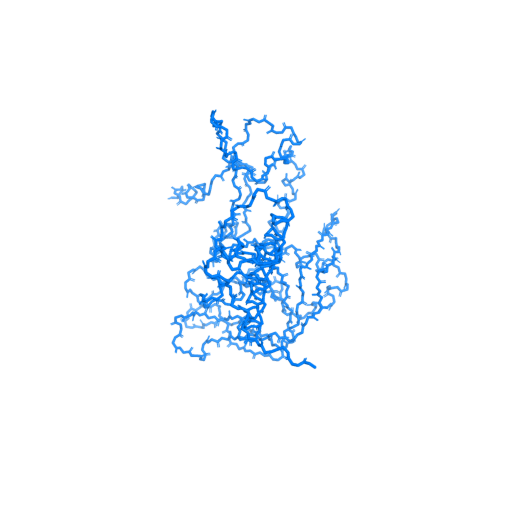00 64.44 195 LYS A C 1
ATOM 1622 O O . LYS A 1 195 ? 13.280 13.010 2.185 1.00 64.44 195 LYS A O 1
ATOM 1627 N N . ASP A 1 196 ? 13.322 10.790 1.841 1.00 61.47 196 ASP A N 1
ATOM 1628 C CA . ASP A 1 196 ? 11.929 10.531 2.153 1.00 61.47 196 ASP A CA 1
ATOM 1629 C C . ASP A 1 196 ? 11.728 10.014 3.588 1.00 61.47 196 ASP A C 1
ATOM 1631 O O . ASP A 1 196 ? 10.582 9.954 4.032 1.00 61.47 196 ASP A O 1
ATOM 1635 N N . ILE A 1 197 ? 12.802 9.749 4.336 1.00 53.62 197 ILE A N 1
ATOM 1636 C CA . ILE A 1 197 ? 12.792 9.145 5.679 1.00 53.62 197 ILE A CA 1
ATOM 1637 C C . ILE A 1 197 ? 12.678 10.209 6.787 1.00 53.62 197 ILE A C 1
ATOM 1639 O O . ILE A 1 197 ? 12.075 9.961 7.829 1.00 53.62 197 ILE A O 1
ATOM 1643 N N . GLY A 1 198 ? 13.145 11.439 6.541 1.00 49.25 198 GLY A N 1
ATOM 1644 C CA . GLY A 1 198 ? 13.105 12.540 7.519 1.00 49.25 198 GLY A CA 1
ATOM 1645 C C . GLY A 1 198 ? 11.801 13.350 7.577 1.00 49.25 198 GLY A C 1
ATOM 1646 O O . GLY A 1 198 ? 11.531 14.016 8.580 1.00 49.25 198 GLY A O 1
ATOM 1647 N N . LYS A 1 199 ? 10.942 13.305 6.545 1.00 54.56 199 LYS A N 1
ATOM 1648 C CA . LYS A 1 199 ? 9.636 13.996 6.601 1.00 54.56 199 LYS A CA 1
ATOM 1649 C C . LYS A 1 199 ? 8.598 13.065 7.230 1.00 54.56 199 LYS A C 1
ATOM 1651 O O . LYS A 1 199 ? 7.845 12.445 6.491 1.00 54.56 199 LYS A O 1
ATOM 1656 N N . LYS A 1 200 ? 8.699 12.937 8.561 1.00 52.44 200 LYS A N 1
ATOM 1657 C CA . LYS A 1 200 ? 7.768 12.520 9.644 1.00 52.44 200 LYS A CA 1
ATOM 1658 C C . LYS A 1 200 ? 6.462 11.750 9.347 1.00 52.44 200 LYS A C 1
ATOM 1660 O O . LYS A 1 200 ? 5.567 11.762 10.188 1.00 52.44 200 LYS A O 1
ATOM 1665 N N . ASP A 1 201 ? 6.356 11.043 8.237 1.00 52.94 201 ASP A N 1
ATOM 1666 C CA . ASP A 1 201 ? 5.214 10.192 7.931 1.00 52.94 201 ASP A CA 1
ATOM 1667 C C . ASP A 1 201 ? 5.697 8.737 7.929 1.00 52.94 201 ASP A C 1
ATOM 1669 O O . ASP A 1 201 ? 6.717 8.411 7.314 1.00 52.94 201 ASP A O 1
ATOM 1673 N N . ALA A 1 202 ? 4.988 7.870 8.651 1.00 58.56 202 ALA A N 1
ATOM 1674 C CA . ALA A 1 202 ? 5.224 6.430 8.664 1.00 58.56 202 ALA A CA 1
ATOM 1675 C C . ALA A 1 202 ? 5.066 5.795 7.275 1.00 58.56 202 ALA A C 1
ATOM 1677 O O . ALA A 1 202 ? 5.066 6.467 6.239 1.00 58.56 202 ALA A O 1
ATOM 1678 N N . LEU A 1 203 ? 4.966 4.466 7.214 1.00 69.31 203 LEU A N 1
ATOM 1679 C CA . LEU A 1 203 ? 4.458 3.820 6.007 1.00 69.31 203 LEU A CA 1
ATOM 1680 C C . LEU A 1 203 ? 3.183 4.542 5.555 1.00 69.31 203 LEU A C 1
ATOM 1682 O O . LEU A 1 203 ? 2.360 4.945 6.376 1.00 69.31 203 LEU A O 1
ATOM 1686 N N . LYS A 1 204 ? 3.035 4.772 4.251 1.00 80.25 204 LYS A N 1
ATOM 1687 C CA . LYS A 1 204 ? 1.721 5.169 3.744 1.00 80.25 204 LYS A CA 1
ATOM 1688 C C . LYS A 1 204 ? 0.902 3.903 3.703 1.00 80.25 204 LYS A C 1
ATOM 1690 O O . LYS A 1 204 ? 1.343 2.951 3.068 1.00 80.25 204 LYS A O 1
ATOM 1695 N N . TRP A 1 205 ? -0.240 3.894 4.369 1.00 88.00 205 TRP A N 1
ATOM 1696 C CA . TRP A 1 205 ? -1.006 2.672 4.515 1.00 88.00 205 TRP A CA 1
ATOM 1697 C C . TRP A 1 205 ? -2.512 2.891 4.360 1.00 88.00 205 TRP A C 1
ATOM 1699 O O . TRP A 1 205 ? -3.013 4.011 4.498 1.00 88.00 205 TRP A O 1
ATOM 1709 N N . PHE A 1 206 ? -3.215 1.797 4.078 1.00 90.31 206 PHE A N 1
ATOM 1710 C CA . PHE A 1 206 ? -4.663 1.653 4.246 1.00 90.31 206 PHE A CA 1
ATOM 1711 C C . PHE A 1 206 ? -4.921 0.461 5.165 1.00 90.31 206 PHE A C 1
ATOM 1713 O O . PHE A 1 206 ? -4.187 -0.520 5.089 1.00 90.31 206 PHE A O 1
ATOM 1720 N N . LYS A 1 207 ? -5.924 0.539 6.042 1.00 94.25 207 LYS A N 1
ATOM 1721 C CA . LYS A 1 207 ? -6.335 -0.612 6.861 1.00 94.25 207 LYS A CA 1
ATOM 1722 C C . LYS A 1 207 ? -7.518 -1.288 6.183 1.00 94.25 207 LYS A C 1
ATOM 1724 O O . LYS A 1 207 ? -8.405 -0.596 5.691 1.00 94.25 207 LYS A O 1
ATOM 1729 N N . ILE A 1 208 ? -7.540 -2.609 6.184 1.00 95.44 208 ILE A N 1
ATOM 1730 C CA . ILE A 1 208 ? -8.688 -3.420 5.813 1.00 95.44 208 ILE A CA 1
ATOM 1731 C C . ILE A 1 208 ? -9.132 -4.209 7.036 1.00 95.44 208 ILE A C 1
ATOM 1733 O O . ILE A 1 208 ? -8.328 -4.891 7.667 1.00 95.44 208 ILE A O 1
ATOM 1737 N N . GLU A 1 209 ? -10.412 -4.102 7.364 1.00 93.50 209 GLU A N 1
ATOM 1738 C CA . GLU A 1 209 ? -11.039 -4.809 8.476 1.00 93.50 209 GLU A CA 1
ATOM 1739 C C . GLU A 1 209 ? -12.533 -4.969 8.178 1.00 93.50 209 GLU A C 1
ATOM 1741 O O . GLU A 1 209 ? -13.168 -4.052 7.652 1.00 93.50 209 GLU A O 1
ATOM 1746 N N . ASN A 1 210 ? -13.099 -6.139 8.489 1.00 90.31 210 ASN A N 1
ATOM 1747 C CA . ASN A 1 210 ? -14.534 -6.422 8.358 1.00 90.31 210 ASN A CA 1
ATOM 1748 C C . ASN A 1 210 ? -15.127 -6.016 6.993 1.00 90.31 210 ASN A C 1
ATOM 1750 O O . ASN A 1 210 ? -16.167 -5.362 6.929 1.00 90.31 210 ASN A O 1
ATOM 1754 N N . ASN A 1 211 ? -14.454 -6.365 5.892 1.00 91.81 211 ASN A N 1
ATOM 1755 C CA . ASN A 1 211 ? -14.830 -6.010 4.515 1.00 91.81 211 ASN A CA 1
ATOM 1756 C C . ASN A 1 211 ? -14.875 -4.506 4.184 1.00 91.81 211 ASN A C 1
ATOM 1758 O O . ASN A 1 211 ? -15.516 -4.092 3.209 1.00 91.81 211 ASN A O 1
ATOM 1762 N N . HIS A 1 212 ? -14.177 -3.682 4.962 1.00 95.38 212 HIS A N 1
ATOM 1763 C CA . HIS A 1 212 ? -14.044 -2.254 4.716 1.00 95.38 212 HIS A CA 1
ATOM 1764 C C . HIS A 1 212 ? -12.582 -1.841 4.608 1.00 95.38 212 HIS A C 1
ATOM 1766 O O . HIS A 1 212 ? -11.729 -2.331 5.340 1.00 95.38 212 HIS A O 1
ATOM 1772 N N . VAL A 1 213 ? -12.316 -0.896 3.712 1.00 94.56 213 VAL A N 1
ATOM 1773 C CA . VAL A 1 213 ? -11.048 -0.186 3.587 1.00 94.56 213 VAL A CA 1
ATOM 1774 C C . VAL A 1 213 ? -11.175 1.155 4.300 1.00 94.56 213 VAL A C 1
ATOM 1776 O O . VAL A 1 213 ? -12.060 1.956 3.993 1.00 94.56 213 VAL A O 1
ATOM 1779 N N . TYR A 1 214 ? -10.265 1.414 5.230 1.00 93.81 214 TYR A N 1
ATOM 1780 C CA . TYR A 1 214 ? -10.159 2.664 5.967 1.00 93.81 214 TYR A CA 1
ATOM 1781 C C . TYR A 1 214 ? -9.124 3.548 5.279 1.00 93.81 214 TYR A C 1
ATOM 1783 O O . TYR A 1 214 ? -7.921 3.270 5.302 1.00 93.81 214 TYR A O 1
ATOM 1791 N N . ILE A 1 215 ? -9.600 4.622 4.650 1.00 91.31 215 ILE A N 1
ATOM 1792 C CA . ILE A 1 215 ? -8.778 5.538 3.858 1.00 91.31 215 ILE A CA 1
ATOM 1793 C C . ILE A 1 215 ? -8.770 6.916 4.502 1.00 91.31 215 ILE A C 1
ATOM 1795 O O . ILE A 1 215 ? -9.819 7.522 4.708 1.00 91.31 215 ILE A O 1
ATOM 1799 N N . LYS A 1 216 ? -7.578 7.442 4.786 1.00 88.44 216 LYS A N 1
ATOM 1800 C CA . LYS A 1 216 ? -7.415 8.776 5.371 1.00 88.44 216 LYS A CA 1
ATOM 1801 C C . LYS A 1 216 ? -8.019 9.855 4.466 1.00 88.44 216 LYS A C 1
ATOM 1803 O O . LYS A 1 216 ? -7.900 9.789 3.239 1.00 88.44 216 LYS A O 1
ATOM 1808 N N . TYR A 1 217 ? -8.631 10.865 5.077 1.00 88.19 217 TYR A N 1
ATOM 1809 C CA . TYR A 1 217 ? -9.091 12.064 4.379 1.00 88.19 217 TYR A CA 1
ATOM 1810 C C . TYR A 1 217 ? -7.916 12.834 3.762 1.00 88.19 217 TYR A C 1
ATOM 1812 O O . TYR A 1 217 ? -6.764 12.712 4.183 1.00 88.19 217 TYR A O 1
ATOM 1820 N N . ALA A 1 218 ? -8.205 13.663 2.760 1.00 81.62 218 ALA A N 1
ATOM 1821 C CA . ALA A 1 218 ? -7.203 14.543 2.172 1.00 81.62 218 ALA A CA 1
ATOM 1822 C C . ALA A 1 218 ? -6.691 15.610 3.159 1.00 81.62 218 ALA A C 1
ATOM 1824 O O . ALA A 1 218 ? -7.381 16.033 4.088 1.00 81.62 218 ALA A O 1
ATOM 1825 N N . GLY A 1 219 ? -5.465 16.080 2.915 1.00 75.44 219 GLY A N 1
ATOM 1826 C CA . GLY A 1 219 ? -4.830 17.132 3.706 1.00 75.44 219 GLY A CA 1
ATOM 1827 C C . GLY A 1 219 ? -4.349 16.656 5.080 1.00 75.44 219 GLY A C 1
ATOM 1828 O O . GLY A 1 219 ? -3.893 15.528 5.241 1.00 75.44 219 GLY A O 1
ATOM 1829 N N . ASN A 1 220 ? -4.431 17.544 6.073 1.00 72.44 220 ASN A N 1
ATOM 1830 C CA . ASN A 1 220 ? -3.913 17.317 7.430 1.00 72.44 220 ASN A CA 1
ATOM 1831 C C . ASN A 1 220 ? -4.942 16.691 8.389 1.00 72.44 220 ASN A C 1
ATOM 1833 O O . ASN A 1 220 ? -4.732 16.701 9.602 1.00 72.44 220 ASN A O 1
ATOM 1837 N N . SER A 1 221 ? -6.067 16.195 7.870 1.00 78.62 221 SER A N 1
ATOM 1838 C CA . SER A 1 221 ? -7.101 15.563 8.687 1.00 78.62 221 SER A CA 1
ATOM 1839 C C . SER A 1 221 ? -6.602 14.244 9.281 1.00 78.62 221 SER A C 1
ATOM 1841 O O . SER A 1 221 ? -5.851 13.519 8.637 1.00 78.62 221 SER A O 1
ATOM 1843 N N . ASN A 1 222 ? -7.040 13.912 10.495 1.00 82.00 222 ASN A N 1
ATOM 1844 C CA . ASN A 1 222 ? -6.840 12.587 11.097 1.00 82.00 222 ASN A CA 1
ATOM 1845 C C . ASN A 1 222 ? -8.088 11.703 10.983 1.00 82.00 222 ASN A C 1
ATOM 1847 O O . ASN A 1 222 ? -8.158 10.659 11.625 1.00 82.00 222 ASN A O 1
ATOM 1851 N N . SER A 1 223 ? -9.068 12.151 10.204 1.00 88.94 223 SER A N 1
ATOM 1852 C CA . SER A 1 223 ? -10.315 11.444 9.949 1.00 88.94 223 SER A CA 1
ATOM 1853 C C . SER A 1 223 ? -10.155 10.494 8.764 1.00 88.94 223 SER A C 1
ATOM 1855 O O . SER A 1 223 ? -9.304 10.698 7.889 1.00 88.94 223 SER A O 1
ATOM 1857 N N . TYR A 1 224 ? -10.973 9.450 8.747 1.00 92.25 224 TYR A N 1
ATOM 1858 C CA . TYR A 1 224 ? -10.922 8.385 7.753 1.00 92.25 224 TYR A CA 1
ATOM 1859 C C . TYR A 1 224 ? -12.300 8.149 7.149 1.00 92.25 224 TYR A C 1
ATOM 1861 O O . TYR A 1 224 ? -13.323 8.348 7.796 1.00 92.25 224 TYR A O 1
ATOM 1869 N N . ASN A 1 225 ? -12.317 7.712 5.896 1.00 92.44 225 ASN A N 1
ATOM 1870 C CA . ASN A 1 225 ? -13.488 7.130 5.267 1.00 92.44 225 ASN A CA 1
ATOM 1871 C C . ASN A 1 225 ? -13.456 5.627 5.486 1.00 92.44 225 ASN A C 1
ATOM 1873 O O . ASN A 1 225 ? -12.413 5.004 5.293 1.00 92.44 225 ASN A O 1
ATOM 1877 N N . GLN A 1 226 ? -14.607 5.062 5.827 1.00 94.81 226 GLN A N 1
ATOM 1878 C CA . GLN A 1 226 ? -14.842 3.628 5.809 1.00 94.81 226 GLN A CA 1
ATOM 1879 C C . GLN A 1 226 ? -15.559 3.289 4.503 1.00 94.81 226 GLN A C 1
ATOM 1881 O O . GLN A 1 226 ? -16.693 3.707 4.278 1.00 94.81 226 GLN A O 1
ATOM 1886 N N . ILE A 1 227 ? -14.879 2.565 3.619 1.00 95.12 227 ILE A N 1
ATOM 1887 C CA . ILE A 1 227 ? -15.356 2.278 2.264 1.00 95.12 227 ILE A CA 1
ATOM 1888 C C . ILE A 1 227 ? -15.510 0.773 2.126 1.00 95.12 227 ILE A C 1
ATOM 1890 O O . ILE A 1 227 ? -14.599 0.030 2.470 1.00 95.12 227 ILE A O 1
ATOM 1894 N N . SER A 1 228 ? -16.649 0.301 1.623 1.00 95.69 228 SER A N 1
ATOM 1895 C CA . SER A 1 228 ? -16.827 -1.133 1.381 1.00 95.69 228 SER A CA 1
ATOM 1896 C C . SER A 1 228 ? -15.812 -1.633 0.353 1.00 95.69 228 SER A C 1
ATOM 1898 O O . SER A 1 228 ? -15.636 -1.013 -0.697 1.00 95.69 228 SER A O 1
ATOM 1900 N N . LEU A 1 229 ? -15.204 -2.795 0.609 1.00 93.25 229 LEU A N 1
ATOM 1901 C CA . LEU A 1 229 ? -14.327 -3.467 -0.356 1.00 93.25 229 LEU A CA 1
ATOM 1902 C C . LEU A 1 229 ? -15.004 -3.718 -1.711 1.00 93.25 229 LEU A C 1
ATOM 1904 O O . LEU A 1 229 ? -14.321 -3.722 -2.734 1.00 93.25 229 LEU A O 1
ATOM 1908 N N . LYS A 1 230 ? -16.340 -3.812 -1.738 1.00 94.25 230 LYS A N 1
ATOM 1909 C CA . LYS A 1 230 ? -17.138 -3.919 -2.968 1.00 94.25 230 LYS A CA 1
ATOM 1910 C C . LYS A 1 230 ? -16.908 -2.764 -3.945 1.00 94.25 230 LYS A C 1
ATOM 1912 O O . LYS A 1 230 ? -17.091 -2.945 -5.144 1.00 94.25 230 LYS A O 1
ATOM 1917 N N . GLU A 1 231 ? -16.524 -1.575 -3.473 1.00 95.00 231 GLU A N 1
ATOM 1918 C CA . GLU A 1 231 ? -16.168 -0.468 -4.372 1.00 95.00 231 GLU A CA 1
ATOM 1919 C C . GLU A 1 231 ? -14.919 -0.791 -5.196 1.00 95.00 231 GLU A C 1
ATOM 1921 O O . GLU A 1 231 ? -14.863 -0.451 -6.377 1.00 95.00 231 GLU A O 1
ATOM 1926 N N . PHE A 1 232 ? -13.943 -1.484 -4.601 1.00 93.06 232 PHE A N 1
ATOM 1927 C CA . PHE A 1 232 ? -12.776 -1.957 -5.336 1.00 93.06 232 PHE A CA 1
ATOM 1928 C C . PHE A 1 232 ? -13.143 -3.075 -6.310 1.00 93.06 232 PHE A C 1
ATOM 1930 O O . PHE A 1 232 ? -12.697 -3.028 -7.449 1.00 93.06 232 PHE A O 1
ATOM 1937 N N . GLU A 1 233 ? -13.987 -4.035 -5.912 1.00 92.69 233 GLU A N 1
ATOM 1938 C CA . GLU A 1 233 ? -14.436 -5.108 -6.818 1.00 92.69 233 GLU A CA 1
ATOM 1939 C C . GLU A 1 233 ? -15.120 -4.540 -8.060 1.00 92.69 233 GLU A C 1
ATOM 1941 O O . GLU A 1 233 ? -14.782 -4.926 -9.175 1.00 92.69 233 GLU A O 1
ATOM 1946 N N . ARG A 1 234 ? -16.029 -3.570 -7.884 1.00 93.75 234 ARG A N 1
ATOM 1947 C CA . ARG A 1 234 ? -16.696 -2.900 -9.009 1.00 93.75 234 ARG A CA 1
ATOM 1948 C C . ARG A 1 234 ? -15.700 -2.182 -9.910 1.00 93.75 234 ARG A C 1
ATOM 1950 O O . ARG A 1 234 ? -15.764 -2.336 -11.124 1.00 93.75 234 ARG A O 1
ATOM 1957 N N . TRP A 1 235 ? -14.774 -1.422 -9.326 1.00 91.94 235 TRP A N 1
ATOM 1958 C CA . TRP A 1 235 ? -13.722 -0.757 -10.093 1.00 91.94 235 TRP A CA 1
ATOM 1959 C C . TRP A 1 235 ? -12.862 -1.768 -10.870 1.00 91.94 235 TRP A C 1
ATOM 1961 O O . TRP A 1 235 ? -12.592 -1.574 -12.054 1.00 91.94 235 TRP A O 1
ATOM 1971 N N . PHE A 1 236 ? -12.476 -2.875 -10.237 1.00 90.75 236 PHE A N 1
ATOM 1972 C CA . PHE A 1 236 ? -11.645 -3.904 -10.851 1.00 90.75 236 PHE A CA 1
ATOM 1973 C C . PHE A 1 236 ? -12.384 -4.641 -11.976 1.00 90.75 236 PHE A C 1
ATOM 1975 O O . PHE A 1 236 ? -11.823 -4.856 -13.051 1.00 90.75 236 PHE A O 1
ATOM 1982 N N . ASP A 1 237 ? -13.672 -4.928 -11.788 1.00 89.75 237 ASP A N 1
ATOM 1983 C CA . ASP A 1 237 ? -14.554 -5.463 -12.825 1.00 89.75 237 ASP A CA 1
ATOM 1984 C C . ASP A 1 237 ? -14.681 -4.525 -14.027 1.00 89.75 237 ASP A C 1
ATOM 1986 O O . ASP A 1 237 ? -14.641 -4.974 -15.173 1.00 89.75 237 ASP A O 1
ATOM 1990 N N . GLU A 1 238 ? -14.816 -3.217 -13.796 1.00 86.31 238 GLU A N 1
ATOM 1991 C CA . GLU A 1 238 ? -14.837 -2.220 -14.867 1.00 86.31 238 GLU A CA 1
ATOM 1992 C C . GLU A 1 238 ? -13.522 -2.208 -15.663 1.00 86.31 238 GLU A C 1
ATOM 1994 O O . GLU A 1 238 ? -13.554 -2.042 -16.886 1.00 86.31 238 GLU A O 1
ATOM 1999 N N . VAL A 1 239 ? -12.379 -2.405 -14.995 1.00 84.50 239 VAL A N 1
ATOM 2000 C CA . VAL A 1 239 ? -11.059 -2.517 -15.637 1.00 84.50 239 VAL A CA 1
ATOM 2001 C C . VAL A 1 239 ? -10.957 -3.803 -16.456 1.00 84.50 239 VAL A C 1
ATOM 2003 O O . VAL A 1 239 ? -10.604 -3.737 -17.633 1.00 84.50 239 VAL A O 1
ATOM 2006 N N . ILE A 1 240 ? -11.314 -4.961 -15.892 1.00 84.62 240 ILE A N 1
ATOM 2007 C CA . ILE A 1 240 ? -11.311 -6.244 -16.615 1.00 84.62 240 ILE A CA 1
ATOM 2008 C C . ILE A 1 240 ? -12.234 -6.174 -17.835 1.00 84.62 240 ILE A C 1
ATOM 2010 O O . ILE A 1 240 ? -11.833 -6.535 -18.940 1.00 84.62 240 ILE A O 1
ATOM 2014 N N . ASN A 1 241 ? -13.460 -5.677 -17.667 1.00 81.56 241 ASN A N 1
ATOM 2015 C CA . ASN A 1 241 ? -14.415 -5.546 -18.764 1.00 81.56 241 ASN A CA 1
ATOM 2016 C C . ASN A 1 241 ? -13.910 -4.600 -19.855 1.00 81.56 241 ASN A C 1
ATOM 2018 O O . ASN A 1 241 ? -14.150 -4.857 -21.034 1.00 81.56 241 ASN A O 1
ATOM 2022 N N . ALA A 1 242 ? -13.201 -3.531 -19.486 1.00 74.81 242 ALA A N 1
ATOM 2023 C CA . ALA A 1 242 ? -12.559 -2.661 -20.461 1.00 74.81 242 ALA A CA 1
ATOM 2024 C C . ALA A 1 242 ? -11.456 -3.398 -21.230 1.00 74.81 242 ALA A C 1
ATOM 2026 O O . ALA A 1 242 ? -11.426 -3.308 -22.450 1.00 74.81 242 ALA A O 1
ATOM 2027 N N . ILE A 1 243 ? -10.611 -4.179 -20.551 1.00 75.31 243 ILE A N 1
ATOM 2028 C CA . ILE A 1 243 ? -9.559 -4.978 -21.201 1.00 75.31 243 ILE A CA 1
ATOM 2029 C C . ILE A 1 243 ? -10.159 -5.984 -22.195 1.00 75.31 243 ILE A C 1
ATOM 2031 O O . ILE A 1 243 ? -9.610 -6.162 -23.277 1.00 75.31 243 ILE A O 1
ATOM 2035 N N . LYS A 1 244 ? -11.286 -6.626 -21.857 1.00 74.94 244 LYS A N 1
ATOM 2036 C CA . LYS A 1 244 ? -11.942 -7.620 -22.728 1.00 74.94 244 LYS A CA 1
ATOM 2037 C C . LYS A 1 244 ? -12.608 -7.028 -23.961 1.00 74.94 244 LYS A C 1
ATOM 2039 O O . LYS A 1 244 ? -12.597 -7.655 -25.013 1.00 74.94 244 LYS A O 1
ATOM 2044 N N . ASN A 1 245 ? -13.289 -5.899 -23.782 1.00 70.88 245 ASN A N 1
ATOM 2045 C CA . ASN A 1 245 ? -14.199 -5.352 -24.788 1.00 70.88 245 ASN A CA 1
ATOM 2046 C C . ASN A 1 245 ? -13.579 -4.204 -25.591 1.00 70.88 245 ASN A C 1
ATOM 2048 O O . ASN A 1 245 ? -14.199 -3.714 -26.531 1.00 70.88 245 ASN A O 1
ATOM 2052 N N . ALA A 1 246 ? -12.384 -3.748 -25.222 1.00 58.69 246 ALA A N 1
ATOM 2053 C CA . ALA A 1 246 ? -11.613 -2.834 -26.041 1.00 58.69 246 ALA A CA 1
ATOM 2054 C C . ALA A 1 246 ? -10.849 -3.625 -27.118 1.00 58.69 246 ALA A C 1
ATOM 2056 O O . ALA A 1 246 ? -10.283 -4.681 -26.835 1.00 58.69 246 ALA A O 1
ATOM 2057 N N . GLU A 1 247 ? -10.740 -3.075 -28.335 1.00 54.31 247 GLU A N 1
ATOM 2058 C CA . GLU A 1 247 ? -9.505 -3.291 -29.105 1.00 54.31 247 GLU A CA 1
ATOM 2059 C C . GLU A 1 247 ? -8.369 -2.918 -28.146 1.00 54.31 247 GLU A C 1
ATOM 2061 O O . GLU A 1 247 ? -8.500 -1.901 -27.467 1.00 54.31 247 GLU A O 1
ATOM 2066 N N . PHE A 1 248 ? -7.346 -3.759 -27.965 1.00 51.28 248 PHE A N 1
ATOM 2067 C CA . PHE A 1 248 ? -6.346 -3.536 -26.916 1.00 51.28 248 PHE A CA 1
ATOM 2068 C C . PHE A 1 248 ? -5.896 -2.057 -26.984 1.00 51.28 248 PHE A C 1
ATOM 2070 O O . PHE A 1 248 ? -5.496 -1.556 -28.032 1.00 51.28 248 PHE A O 1
ATOM 2077 N N . TYR A 1 249 ? -6.109 -1.320 -25.900 1.00 52.28 249 TYR A N 1
ATOM 2078 C CA . TYR A 1 249 ? -5.884 0.117 -25.788 1.00 52.28 249 TYR A CA 1
ATOM 2079 C C . TYR A 1 249 ? -5.352 0.331 -24.370 1.00 52.28 249 TYR A C 1
ATOM 2081 O O . TYR A 1 249 ? -5.877 -0.286 -23.434 1.00 52.28 249 TYR A O 1
ATOM 2089 N N . PRO A 1 250 ? -4.329 1.175 -24.148 1.00 52.41 250 PRO A N 1
ATOM 2090 C CA . PRO A 1 250 ? -3.930 1.513 -22.792 1.00 52.41 250 PRO A CA 1
ATOM 2091 C C . PRO A 1 250 ? -5.141 2.025 -22.009 1.00 52.41 250 PRO A C 1
ATOM 2093 O O . PRO A 1 250 ? -5.904 2.852 -22.499 1.00 52.41 250 PRO A O 1
ATOM 2096 N N . VAL A 1 251 ? -5.286 1.592 -20.759 1.00 49.62 251 VAL A N 1
ATOM 2097 C CA . VAL A 1 251 ? -6.404 1.954 -19.861 1.00 49.62 251 VAL A CA 1
ATOM 2098 C C . VAL A 1 251 ? -6.542 3.488 -19.655 1.00 49.62 251 VAL A C 1
ATOM 2100 O O . VAL A 1 251 ? -7.547 3.978 -19.140 1.00 49.62 251 VAL A O 1
ATOM 2103 N N . PHE A 1 252 ? -5.554 4.266 -20.117 1.00 53.19 252 PHE A N 1
ATOM 2104 C CA . PHE A 1 252 ? -5.407 5.712 -19.942 1.00 53.19 252 PHE A CA 1
ATOM 2105 C C . PHE A 1 252 ? -5.406 6.525 -21.257 1.00 53.19 252 PHE A C 1
ATOM 2107 O O . PHE A 1 252 ? -4.760 7.575 -21.328 1.00 53.19 252 PHE A O 1
ATOM 2114 N N . ILE A 1 253 ? -6.090 6.059 -22.310 1.00 54.06 253 ILE A N 1
ATOM 2115 C CA . ILE A 1 253 ? -6.248 6.833 -23.558 1.00 54.06 253 ILE A CA 1
ATOM 2116 C C . ILE A 1 253 ? -6.958 8.175 -23.318 1.00 54.06 253 ILE A C 1
ATOM 2118 O O . ILE A 1 253 ? -7.867 8.281 -22.493 1.00 54.06 253 ILE A O 1
ATOM 2122 N N . ASP A 1 254 ? -6.542 9.204 -24.067 1.00 52.00 254 ASP A N 1
ATOM 2123 C CA . ASP A 1 254 ? -7.182 10.524 -24.185 1.00 52.00 254 ASP A CA 1
ATOM 2124 C C . ASP A 1 254 ? -8.543 10.449 -24.913 1.00 52.00 254 ASP A C 1
ATOM 2126 O O . ASP A 1 254 ? -8.789 11.110 -25.913 1.00 52.00 254 ASP A O 1
ATOM 2130 N N . ASP A 1 255 ? -9.445 9.604 -24.417 1.00 56.44 255 ASP A N 1
ATOM 2131 C CA . ASP A 1 255 ? -10.816 9.457 -24.902 1.00 56.44 255 ASP A CA 1
ATOM 2132 C C . ASP A 1 255 ? -11.736 9.439 -23.681 1.00 56.44 255 ASP A C 1
ATOM 2134 O O . ASP A 1 255 ? -11.699 8.522 -22.861 1.00 56.44 255 ASP A O 1
ATOM 2138 N N . GLY A 1 256 ? -12.552 10.487 -23.528 1.00 56.81 256 GLY A N 1
ATOM 2139 C CA . GLY A 1 256 ? -13.452 10.641 -22.381 1.00 56.81 256 GLY A CA 1
ATOM 2140 C C . GLY A 1 256 ? -14.473 9.509 -22.225 1.00 56.81 256 GLY A C 1
ATOM 2141 O O . GLY A 1 256 ? -14.951 9.300 -21.116 1.00 56.81 256 GLY A O 1
ATOM 2142 N N . SER A 1 257 ? -14.769 8.767 -23.297 1.00 58.94 257 SER A N 1
ATOM 2143 C CA . SER A 1 257 ? -15.676 7.613 -23.270 1.00 58.94 257 SER A CA 1
ATOM 2144 C C . SER A 1 257 ? -14.987 6.301 -22.868 1.00 58.94 257 SER A C 1
ATOM 2146 O O . SER A 1 257 ? -15.652 5.377 -22.402 1.00 58.94 257 SER A O 1
ATOM 2148 N N . LYS A 1 258 ? -13.655 6.222 -23.004 1.00 59.66 258 LYS A N 1
ATOM 2149 C CA . LYS A 1 258 ? -12.852 5.008 -22.748 1.00 59.66 258 LYS A CA 1
ATOM 2150 C C . LYS A 1 258 ? -11.936 5.119 -21.529 1.00 59.66 258 LYS A C 1
ATOM 2152 O O . LYS A 1 258 ? -11.432 4.104 -21.053 1.00 59.66 258 LYS A O 1
ATOM 2157 N N . LEU A 1 259 ? -11.723 6.331 -21.018 1.00 60.06 259 LEU A N 1
ATOM 2158 C CA . LEU A 1 259 ? -10.848 6.602 -19.884 1.00 60.06 259 LEU A CA 1
ATOM 2159 C C . LEU A 1 259 ? -11.328 5.873 -18.624 1.00 60.06 259 LEU A C 1
ATOM 2161 O O . LEU A 1 259 ? -12.452 6.080 -18.165 1.00 60.06 259 LEU A O 1
ATOM 2165 N N . LYS A 1 260 ? -10.444 5.080 -18.014 1.00 70.56 260 LYS A N 1
ATOM 2166 C CA . LYS A 1 260 ? -10.668 4.529 -16.675 1.00 70.56 260 LYS A CA 1
ATOM 2167 C C . LYS A 1 260 ? -9.821 5.272 -15.655 1.00 70.56 260 LYS A C 1
ATOM 2169 O O . LYS A 1 260 ? -8.629 5.512 -15.852 1.00 70.56 260 LYS A O 1
ATOM 2174 N N . LEU A 1 261 ? -10.462 5.654 -14.557 1.00 74.88 261 LEU A N 1
ATOM 2175 C CA . LEU A 1 261 ? -9.780 6.302 -13.449 1.00 74.88 261 LEU A CA 1
ATOM 2176 C C . LEU A 1 261 ? -8.988 5.301 -12.621 1.00 74.88 261 LEU A C 1
ATOM 2178 O O . LEU A 1 261 ? -9.374 4.142 -12.484 1.00 74.88 261 LEU A O 1
ATOM 2182 N N . ARG A 1 262 ? -7.922 5.796 -11.994 1.00 81.50 262 ARG A N 1
ATOM 2183 C CA . ARG A 1 262 ? -7.296 5.130 -10.848 1.00 81.50 262 ARG A CA 1
ATOM 2184 C C . ARG A 1 262 ? -8.274 5.011 -9.692 1.00 81.50 262 ARG A C 1
ATOM 2186 O O . ARG A 1 262 ? -9.177 5.838 -9.572 1.00 81.50 262 ARG A O 1
ATOM 2193 N N . PHE A 1 263 ? -8.085 4.024 -8.828 1.00 88.12 263 PHE A N 1
ATOM 2194 C CA . PHE A 1 263 ? -9.066 3.673 -7.803 1.00 88.12 263 PHE A CA 1
ATOM 2195 C C . PHE A 1 263 ? -9.367 4.836 -6.847 1.00 88.12 263 PHE A C 1
ATOM 2197 O O . PHE A 1 263 ? -10.527 5.146 -6.585 1.00 88.12 263 PHE A O 1
ATOM 2204 N N . LEU A 1 264 ? -8.350 5.561 -6.373 1.00 88.31 264 LEU A N 1
ATOM 2205 C CA . LEU A 1 264 ? -8.584 6.704 -5.482 1.00 88.31 264 LEU A CA 1
ATOM 2206 C C . LEU A 1 264 ? -9.279 7.876 -6.184 1.00 88.31 264 LEU A C 1
ATOM 2208 O O . LEU A 1 264 ? -10.030 8.609 -5.545 1.00 88.31 264 LEU A O 1
ATOM 2212 N N . ASP A 1 265 ? -9.062 8.058 -7.486 1.00 84.56 265 ASP A N 1
ATOM 2213 C CA . ASP A 1 265 ? -9.766 9.082 -8.260 1.00 84.56 265 ASP A CA 1
ATOM 2214 C C . ASP A 1 265 ? -11.200 8.632 -8.607 1.00 84.56 265 ASP A C 1
ATOM 2216 O O . ASP A 1 265 ? -12.116 9.452 -8.566 1.00 84.56 265 ASP A O 1
ATOM 2220 N N . TYR A 1 266 ? -11.428 7.332 -8.829 1.00 87.81 266 TYR A N 1
ATOM 2221 C CA . TYR A 1 266 ? -12.761 6.722 -8.927 1.00 87.81 266 TYR A CA 1
ATOM 2222 C C . TYR A 1 266 ? -13.584 6.965 -7.657 1.00 87.81 266 TYR A C 1
ATOM 2224 O O . TYR A 1 266 ? -14.732 7.401 -7.734 1.00 87.81 266 TYR A O 1
ATOM 2232 N N . LEU A 1 267 ? -12.980 6.774 -6.481 1.00 91.06 267 LEU A N 1
ATOM 2233 C CA . LEU A 1 267 ? -13.631 7.069 -5.205 1.00 91.06 267 LEU A CA 1
ATOM 2234 C C . LEU A 1 267 ? -13.976 8.560 -5.063 1.00 91.06 267 LEU A C 1
ATOM 2236 O O . LEU A 1 267 ? -15.080 8.890 -4.637 1.00 91.06 267 LEU A O 1
ATOM 2240 N N . LYS A 1 268 ? -13.089 9.477 -5.471 1.00 87.75 268 LYS A N 1
ATOM 2241 C CA . LYS A 1 268 ? -13.402 10.920 -5.453 1.00 87.75 268 LYS A CA 1
ATOM 2242 C C . LYS A 1 268 ? -14.543 11.287 -6.392 1.00 87.75 268 LYS A C 1
ATOM 2244 O O . LYS A 1 268 ? -15.365 12.122 -6.030 1.00 87.75 268 LYS A O 1
ATOM 2249 N N . MET A 1 269 ? -14.611 10.679 -7.579 1.00 85.38 269 MET A N 1
ATOM 2250 C CA . MET A 1 269 ? -15.746 10.873 -8.489 1.00 85.38 269 MET A CA 1
ATOM 2251 C C . MET A 1 269 ? -17.072 10.435 -7.864 1.00 85.38 269 MET A C 1
ATOM 2253 O O . MET A 1 269 ? -18.104 11.027 -8.162 1.00 85.38 269 MET A O 1
ATOM 2257 N N . LYS A 1 270 ? -17.040 9.441 -6.970 1.00 89.00 270 LYS A N 1
ATOM 2258 C CA . LYS A 1 270 ? -18.182 9.009 -6.153 1.00 89.00 270 LYS A CA 1
ATOM 2259 C C . LYS A 1 270 ? -18.365 9.810 -4.860 1.00 89.00 270 LYS A C 1
ATOM 2261 O O . LYS A 1 270 ? -19.054 9.356 -3.955 1.00 89.00 270 LYS A O 1
ATOM 2266 N N . GLU A 1 271 ? -17.742 10.981 -4.765 1.00 89.12 271 GLU A N 1
ATOM 2267 C CA . GLU A 1 271 ? -17.878 11.922 -3.647 1.00 89.12 271 GLU A CA 1
ATOM 2268 C C . GLU A 1 271 ? -17.283 11.425 -2.311 1.00 89.12 271 GLU A C 1
ATOM 2270 O O . GLU A 1 271 ? -17.472 12.052 -1.267 1.00 89.12 271 GLU A O 1
ATOM 2275 N N . TYR A 1 272 ? -16.466 10.360 -2.323 1.00 89.12 272 TYR A N 1
ATOM 2276 C CA . TYR A 1 272 ? -15.698 9.968 -1.139 1.00 89.12 272 TYR A CA 1
ATOM 2277 C C . TYR A 1 272 ? -14.559 10.960 -0.862 1.00 89.12 272 TYR A C 1
ATOM 2279 O O . TYR A 1 272 ? -13.758 11.309 -1.735 1.00 89.12 272 TYR A O 1
ATOM 2287 N N . SER A 1 273 ? -14.418 11.357 0.404 1.00 87.69 273 SER A N 1
ATOM 2288 C CA . SER A 1 273 ? -13.336 12.233 0.877 1.00 87.69 273 SER A CA 1
ATOM 2289 C C . SER A 1 273 ? -12.040 11.454 1.133 1.00 87.69 273 SER A C 1
ATOM 2291 O O . SER A 1 273 ? -11.674 11.183 2.274 1.00 87.69 273 SER A O 1
ATOM 2293 N N . VAL A 1 274 ? -11.333 11.059 0.076 1.00 85.94 274 VAL A N 1
ATOM 2294 C CA . VAL A 1 274 ? -10.091 10.270 0.181 1.00 85.94 274 VAL A CA 1
ATOM 2295 C C . VAL A 1 274 ? -8.842 11.094 -0.108 1.00 85.94 274 VAL A C 1
ATOM 2297 O O . VAL A 1 274 ? -8.864 12.051 -0.885 1.00 85.94 274 VAL A O 1
ATOM 2300 N N . GLN A 1 275 ? -7.727 10.718 0.521 1.00 80.56 275 GLN A N 1
ATOM 2301 C CA . GLN A 1 275 ? -6.444 11.378 0.315 1.00 80.56 275 GLN A CA 1
ATOM 2302 C C . GLN A 1 275 ? -6.024 11.423 -1.158 1.00 80.56 275 GLN A C 1
ATOM 2304 O O . GLN A 1 275 ? -6.207 10.475 -1.923 1.00 80.56 275 GLN A O 1
ATOM 2309 N N . ASN A 1 276 ? -5.395 12.533 -1.549 1.00 66.81 276 ASN A N 1
ATOM 2310 C CA . ASN A 1 276 ? -4.703 12.604 -2.826 1.00 66.81 276 ASN A CA 1
ATOM 2311 C C . ASN A 1 276 ? -3.487 11.685 -2.773 1.00 66.81 276 ASN A C 1
ATOM 2313 O O . ASN A 1 276 ? -2.526 11.935 -2.043 1.00 66.81 276 ASN A O 1
ATOM 2317 N N . SER A 1 277 ? -3.505 10.640 -3.583 1.00 63.50 277 SER A N 1
ATOM 2318 C CA . SER A 1 277 ? -2.310 9.872 -3.850 1.00 63.50 277 SER A CA 1
ATOM 2319 C C . SER A 1 277 ? -1.324 10.713 -4.656 1.00 63.50 277 SER A C 1
ATOM 2321 O O . SER A 1 277 ? -1.656 11.370 -5.650 1.00 63.50 277 SER A O 1
ATOM 2323 N N . ALA A 1 278 ? -0.051 10.613 -4.277 1.00 65.25 278 ALA A N 1
ATOM 2324 C CA . ALA A 1 278 ? 1.061 10.944 -5.165 1.00 65.25 278 ALA A CA 1
ATOM 2325 C C . ALA A 1 278 ? 1.220 9.868 -6.265 1.00 65.25 278 ALA A C 1
ATOM 2327 O O . ALA A 1 278 ? 2.344 9.548 -6.662 1.00 65.25 278 ALA A O 1
ATOM 2328 N N . GLU A 1 279 ? 0.099 9.278 -6.704 1.00 71.25 279 GLU A N 1
ATOM 2329 C CA . GLU A 1 279 ? 0.020 8.290 -7.770 1.00 71.25 279 GLU A CA 1
ATOM 2330 C C . GLU A 1 279 ? 0.511 8.928 -9.056 1.00 71.25 279 GLU A C 1
ATOM 2332 O O . GLU A 1 279 ? -0.005 9.953 -9.519 1.00 71.25 279 GLU A O 1
ATOM 2337 N N . LYS A 1 280 ? 1.558 8.321 -9.608 1.00 64.62 280 LYS A N 1
ATOM 2338 C CA . LYS A 1 280 ? 2.115 8.725 -10.889 1.00 64.62 280 LYS A CA 1
ATOM 2339 C C . LYS A 1 280 ? 1.172 8.267 -11.975 1.00 64.62 280 LYS A C 1
ATOM 2341 O O . LYS A 1 280 ? 1.040 7.070 -12.189 1.00 64.62 280 LYS A O 1
ATOM 2346 N N . TYR A 1 281 ? 0.555 9.216 -12.664 1.00 60.50 281 TYR A N 1
ATOM 2347 C CA . TYR A 1 281 ? -0.022 8.951 -13.970 1.00 60.50 281 TYR A CA 1
ATOM 2348 C C . TYR A 1 281 ? 1.108 8.887 -14.981 1.00 60.50 281 TYR A C 1
ATOM 2350 O O . TYR A 1 281 ? 1.898 9.823 -15.095 1.00 60.50 281 TYR A O 1
ATOM 2358 N N . TYR A 1 282 ? 1.177 7.771 -15.685 1.00 56.12 282 TYR A N 1
ATOM 2359 C CA . TYR A 1 282 ? 2.079 7.611 -16.805 1.00 56.12 282 TYR A CA 1
ATOM 2360 C C . TYR A 1 282 ? 1.388 8.192 -18.024 1.00 56.12 282 TYR A C 1
ATOM 2362 O O . TYR A 1 282 ? 0.318 7.730 -18.418 1.00 56.12 282 TYR A O 1
ATOM 2370 N N . THR A 1 283 ? 1.966 9.252 -18.568 1.00 50.56 283 THR A N 1
ATOM 2371 C CA . THR A 1 283 ? 1.500 9.850 -19.812 1.00 50.56 283 THR A CA 1
ATOM 2372 C C . THR A 1 283 ? 2.406 9.374 -20.939 1.00 50.56 283 THR A C 1
ATOM 2374 O O . THR A 1 283 ? 3.567 9.025 -20.731 1.00 50.56 283 THR A O 1
ATOM 2377 N N . CYS A 1 284 ? 1.852 9.329 -22.140 1.00 48.72 284 CYS A N 1
ATOM 2378 C CA . CYS A 1 284 ? 2.608 9.271 -23.376 1.00 48.72 284 CYS A CA 1
ATOM 2379 C C . CYS A 1 284 ? 2.337 10.601 -24.054 1.00 48.72 284 CYS A C 1
ATOM 2381 O O . CYS A 1 284 ? 1.253 10.813 -24.596 1.00 48.72 284 CYS A O 1
ATOM 2383 N N . GLY A 1 285 ? 3.294 11.521 -23.940 1.00 48.31 285 GLY A N 1
ATOM 2384 C CA . GLY A 1 285 ? 3.229 12.785 -24.659 1.00 48.31 285 GLY A CA 1
ATOM 2385 C C . GLY A 1 285 ? 3.353 12.508 -26.152 1.00 48.31 285 GLY A C 1
ATOM 2386 O O . GLY A 1 285 ? 4.442 12.194 -26.628 1.00 48.31 285 GLY A O 1
ATOM 2387 N N . GLY A 1 286 ? 2.239 12.575 -26.879 1.00 42.72 286 GLY A N 1
ATOM 2388 C CA . GLY A 1 286 ? 2.226 12.479 -28.332 1.00 42.72 286 GLY A CA 1
ATOM 2389 C C . GLY A 1 286 ? 2.721 13.783 -28.947 1.00 42.72 286 GLY A C 1
ATOM 2390 O O . GLY A 1 286 ? 1.955 14.726 -29.106 1.00 42.72 286 GLY A O 1
ATOM 2391 N N . GLY A 1 287 ? 4.003 13.843 -29.291 1.00 42.31 287 GLY A N 1
ATOM 2392 C CA . GLY A 1 287 ? 4.566 14.918 -30.097 1.00 42.31 287 GLY A CA 1
ATOM 2393 C C . GLY A 1 287 ? 5.746 14.392 -30.897 1.00 42.31 287 GLY A C 1
ATOM 2394 O O . GLY A 1 287 ? 6.695 13.866 -30.325 1.00 42.31 287 GLY A O 1
ATOM 2395 N N . TYR A 1 288 ? 5.693 14.521 -32.222 1.00 41.81 288 TYR A N 1
ATOM 2396 C CA . TYR A 1 288 ? 6.859 14.296 -33.071 1.00 41.81 288 TYR A CA 1
ATOM 2397 C C . TYR A 1 288 ? 7.864 15.411 -32.753 1.00 41.81 288 TYR A C 1
ATOM 2399 O O . TYR A 1 288 ? 7.647 16.557 -33.137 1.00 41.81 288 TYR A O 1
ATOM 2407 N N . ASN A 1 289 ? 8.923 15.112 -31.998 1.00 42.50 289 ASN A N 1
ATOM 2408 C CA . ASN A 1 289 ? 10.026 16.046 -31.800 1.00 42.50 289 ASN A CA 1
ATOM 2409 C C . ASN A 1 289 ? 11.033 15.839 -32.949 1.00 42.50 289 ASN A C 1
ATOM 2411 O O . ASN A 1 289 ? 11.672 14.784 -32.986 1.00 42.50 289 ASN A O 1
ATOM 2415 N N . PRO A 1 290 ? 11.208 16.797 -33.883 1.00 39.50 290 PRO A N 1
ATOM 2416 C CA . PRO A 1 290 ? 12.152 16.651 -34.994 1.00 39.50 290 PRO A CA 1
ATOM 2417 C C . PRO A 1 290 ? 13.614 16.511 -34.536 1.00 39.50 290 PRO A C 1
ATOM 2419 O O . PRO A 1 290 ? 14.457 16.100 -35.324 1.00 39.50 290 PRO A O 1
ATOM 2422 N N . ASN A 1 291 ? 13.906 16.790 -33.259 1.00 40.97 291 ASN A N 1
ATOM 2423 C CA . ASN A 1 291 ? 15.251 16.743 -32.684 1.00 40.97 291 ASN A CA 1
ATOM 2424 C C . ASN A 1 291 ? 15.532 15.493 -31.825 1.00 40.97 291 ASN A C 1
ATOM 2426 O O . ASN A 1 291 ? 16.487 15.489 -31.050 1.00 40.97 291 ASN A O 1
ATOM 2430 N N . GLY A 1 292 ? 14.711 14.438 -31.916 1.00 39.91 292 GLY A N 1
ATOM 2431 C CA . GLY A 1 292 ? 15.042 13.100 -31.397 1.00 39.91 292 GLY A CA 1
ATOM 2432 C C . GLY A 1 292 ? 15.199 12.951 -29.876 1.00 39.91 292 GLY A C 1
ATOM 2433 O O . GLY A 1 292 ? 15.519 11.860 -29.412 1.00 39.91 292 GLY A O 1
ATOM 2434 N N . LYS A 1 293 ? 14.963 14.000 -29.080 1.00 41.00 293 LYS A N 1
ATOM 2435 C CA . LYS A 1 293 ? 15.028 13.933 -27.615 1.00 41.00 293 LYS A CA 1
ATOM 2436 C C . LYS A 1 293 ? 13.625 13.854 -27.009 1.00 41.00 293 LYS A C 1
ATOM 2438 O O . LYS A 1 293 ? 12.834 14.794 -27.090 1.00 41.00 293 LYS A O 1
ATOM 2443 N N . ASP A 1 294 ? 13.384 12.698 -26.400 1.00 45.12 294 ASP A N 1
ATOM 2444 C CA . ASP A 1 294 ? 12.358 12.364 -25.414 1.00 45.12 294 ASP A CA 1
ATOM 2445 C C . ASP A 1 294 ? 10.920 12.145 -25.911 1.00 45.12 294 ASP A C 1
ATOM 2447 O O . ASP A 1 294 ? 9.991 12.870 -25.548 1.00 45.12 294 ASP A O 1
ATOM 2451 N N . ASN A 1 295 ? 10.695 11.019 -26.598 1.00 46.12 295 ASN A N 1
ATOM 2452 C CA . ASN A 1 295 ? 9.406 10.325 -26.508 1.00 46.12 295 ASN A CA 1
ATOM 2453 C C . ASN A 1 295 ? 9.211 9.846 -25.055 1.00 46.12 295 ASN A C 1
ATOM 2455 O O . ASN A 1 295 ? 9.577 8.725 -24.703 1.00 46.12 295 ASN A O 1
ATOM 2459 N N . LYS A 1 296 ? 8.651 10.696 -24.184 1.00 52.50 296 LYS A N 1
ATOM 2460 C CA . LYS A 1 296 ? 8.303 10.351 -22.791 1.00 52.50 296 LYS A CA 1
ATOM 2461 C C . LYS A 1 296 ? 7.034 9.506 -22.761 1.00 52.50 296 LYS A C 1
ATOM 2463 O O . LYS A 1 296 ? 5.980 9.964 -22.335 1.00 52.50 296 LYS A O 1
ATOM 2468 N N . CYS A 1 297 ? 7.125 8.293 -23.284 1.00 54.16 297 CYS A N 1
ATOM 2469 C CA . CYS A 1 297 ? 6.065 7.307 -23.214 1.00 54.16 297 CYS A CA 1
ATOM 2470 C C . CYS A 1 297 ? 6.658 6.035 -22.619 1.00 54.16 297 CYS A C 1
ATOM 2472 O O . CYS A 1 297 ? 7.367 5.292 -23.291 1.00 54.16 297 CYS A O 1
ATOM 2474 N N . GLU A 1 298 ? 6.382 5.796 -21.338 1.00 53.56 298 GLU A N 1
ATOM 2475 C CA . GLU A 1 298 ? 6.901 4.630 -20.607 1.00 53.56 298 GLU A CA 1
ATOM 2476 C C . GLU A 1 298 ? 6.432 3.308 -21.234 1.00 53.56 298 GLU A C 1
ATOM 2478 O O . GLU A 1 298 ? 7.139 2.305 -21.215 1.00 53.56 298 GLU A O 1
ATOM 2483 N N . TYR A 1 299 ? 5.280 3.340 -21.909 1.00 58.97 299 TYR A N 1
ATOM 2484 C CA . TYR A 1 299 ? 4.735 2.213 -22.658 1.00 58.97 299 TYR A CA 1
ATOM 2485 C C . TYR A 1 299 ? 5.123 2.210 -24.138 1.00 58.97 299 TYR A C 1
ATOM 2487 O O . TYR A 1 299 ? 4.646 1.348 -24.865 1.00 58.97 299 TYR A O 1
ATOM 2495 N N . TYR A 1 300 ? 5.991 3.114 -24.612 1.00 59.12 300 TYR A N 1
ATOM 2496 C CA . TYR A 1 300 ? 6.317 3.240 -26.041 1.00 59.12 300 TYR A CA 1
ATOM 2497 C C . TYR A 1 300 ? 6.755 1.913 -26.649 1.00 59.12 300 TYR A C 1
ATOM 2499 O O . TYR A 1 300 ? 6.293 1.543 -27.725 1.00 59.12 300 TYR A O 1
ATOM 2507 N N . ARG A 1 301 ? 7.620 1.176 -25.944 1.00 57.06 301 ARG A N 1
ATOM 2508 C CA . ARG A 1 301 ? 8.122 -0.121 -26.401 1.00 57.06 301 ARG A CA 1
ATOM 2509 C C . ARG A 1 301 ? 6.992 -1.141 -26.535 1.00 57.06 301 ARG A C 1
ATOM 2511 O O . ARG A 1 301 ? 6.910 -1.809 -27.558 1.00 57.06 301 ARG A O 1
ATOM 2518 N N . LEU A 1 302 ? 6.100 -1.208 -25.547 1.00 59.31 302 LEU A N 1
ATOM 2519 C CA . LEU A 1 302 ? 4.931 -2.086 -25.571 1.00 59.31 302 LEU A CA 1
ATOM 2520 C C . LEU A 1 302 ? 3.961 -1.683 -26.694 1.00 59.31 302 LEU A C 1
ATOM 2522 O O . LEU A 1 302 ? 3.619 -2.512 -27.527 1.00 59.31 302 LEU A O 1
ATOM 2526 N N . CYS A 1 303 ? 3.600 -0.401 -26.782 1.00 58.47 303 CYS A N 1
ATOM 2527 C CA . CYS A 1 303 ? 2.754 0.148 -27.843 1.00 58.47 303 CYS A CA 1
ATOM 2528 C C . CYS A 1 303 ? 3.338 -0.118 -29.240 1.00 58.47 303 CYS A C 1
ATOM 2530 O O . CYS A 1 303 ? 2.601 -0.451 -30.160 1.00 58.47 303 CYS A O 1
ATOM 2532 N N . SER A 1 304 ? 4.661 -0.008 -29.398 1.00 57.25 304 SER A N 1
ATOM 2533 C CA . SER A 1 304 ? 5.354 -0.280 -30.664 1.00 57.25 304 SER A CA 1
ATOM 2534 C C . SER A 1 304 ? 5.292 -1.759 -31.043 1.00 57.25 304 SER A C 1
ATOM 2536 O O . SER A 1 304 ? 5.014 -2.071 -32.196 1.00 57.25 304 SER A O 1
ATOM 2538 N N . ILE A 1 305 ? 5.499 -2.666 -30.078 1.00 59.44 305 ILE A N 1
ATOM 2539 C CA . ILE A 1 305 ? 5.368 -4.121 -30.281 1.00 59.44 305 ILE A CA 1
ATOM 2540 C C . ILE A 1 305 ? 3.943 -4.486 -30.714 1.00 59.44 305 ILE A C 1
ATOM 2542 O O . ILE A 1 305 ? 3.755 -5.344 -31.569 1.00 59.44 305 ILE A O 1
ATOM 2546 N N . LEU A 1 306 ? 2.942 -3.806 -30.156 1.00 57.16 306 LEU A N 1
ATOM 2547 C CA . LEU A 1 306 ? 1.525 -4.033 -30.450 1.00 57.16 306 LEU A CA 1
ATOM 2548 C C . LEU A 1 306 ? 1.048 -3.338 -31.733 1.00 57.16 306 LEU A C 1
ATOM 2550 O O . LEU A 1 306 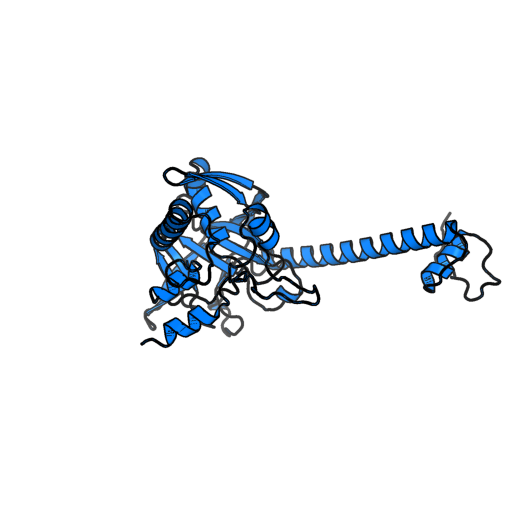? -0.135 -3.395 -32.058 1.00 57.16 306 LEU A O 1
ATOM 2554 N N . GLY A 1 307 ? 1.944 -2.662 -32.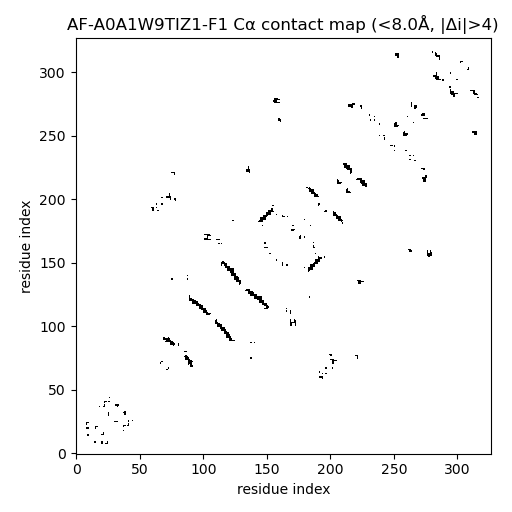459 1.00 52.34 307 GLY A N 1
ATOM 2555 C CA . GLY A 1 307 ? 1.606 -1.974 -33.703 1.00 52.34 307 GLY A CA 1
ATOM 2556 C C . GLY A 1 307 ? 0.815 -0.677 -33.517 1.00 52.34 307 GLY A C 1
ATOM 2557 O O . GLY A 1 307 ? 0.312 -0.129 -34.493 1.00 52.34 307 GLY A O 1
ATOM 2558 N N . TRP A 1 308 ? 0.740 -0.119 -32.305 1.00 56.44 308 TRP A N 1
ATOM 2559 C CA . TRP A 1 308 ? 0.075 1.163 -32.016 1.00 56.44 308 TRP A CA 1
ATOM 2560 C C . TRP A 1 308 ? 0.929 2.378 -32.390 1.00 56.44 308 TRP A C 1
ATOM 2562 O O . TRP A 1 308 ? 1.001 3.386 -31.680 1.00 56.44 308 TRP A O 1
ATOM 2572 N N . GLY A 1 309 ? 1.622 2.275 -33.519 1.00 47.72 309 GLY A N 1
ATOM 2573 C CA . GLY A 1 309 ? 2.468 3.323 -34.050 1.00 47.72 309 GLY A CA 1
ATOM 2574 C C . GLY A 1 309 ? 1.634 4.458 -34.636 1.00 47.72 309 GLY A C 1
ATOM 2575 O O . GLY A 1 309 ? 1.054 4.303 -35.704 1.00 47.72 309 GLY A O 1
ATOM 2576 N N . LYS A 1 310 ? 1.683 5.611 -33.955 1.00 42.94 310 LYS A N 1
ATOM 2577 C CA . LYS A 1 310 ? 1.632 7.003 -34.466 1.00 42.94 310 LYS A CA 1
ATOM 2578 C C . LYS A 1 310 ? 0.527 7.930 -33.947 1.00 42.94 310 LYS A C 1
ATOM 2580 O O . LYS A 1 310 ? 0.740 9.133 -34.050 1.00 42.94 310 LYS A O 1
ATOM 2585 N N . TYR A 1 311 ? -0.566 7.463 -33.332 1.00 47.78 311 TYR A N 1
ATOM 2586 C CA . TYR A 1 311 ? -1.690 8.377 -33.012 1.00 47.78 311 TYR A CA 1
ATOM 2587 C C . TYR A 1 311 ? -2.412 8.159 -31.674 1.00 47.78 311 TYR A C 1
ATOM 2589 O O . TYR A 1 311 ? -3.542 8.612 -31.516 1.00 47.78 311 TYR A O 1
ATOM 2597 N N . ILE A 1 312 ? -1.791 7.516 -30.682 1.00 46.84 312 ILE A N 1
ATOM 2598 C CA . ILE A 1 312 ? -2.399 7.443 -29.344 1.00 46.84 312 ILE A CA 1
ATOM 2599 C C . ILE A 1 312 ? -1.836 8.564 -28.468 1.00 46.84 312 ILE A C 1
ATOM 2601 O O . ILE A 1 312 ? -0.710 8.474 -27.979 1.00 46.84 312 ILE A O 1
ATOM 2605 N N . ASN A 1 313 ? -2.629 9.619 -28.265 1.00 45.84 313 ASN A N 1
ATOM 2606 C CA . ASN A 1 313 ? -2.379 10.603 -27.216 1.00 45.84 313 ASN A CA 1
ATOM 2607 C C . ASN A 1 313 ? -2.867 10.008 -25.884 1.00 45.84 313 ASN A C 1
ATOM 2609 O O . ASN A 1 313 ? -4.002 9.533 -25.797 1.00 45.84 313 ASN A O 1
ATOM 2613 N N . LEU A 1 314 ? -2.017 9.967 -24.857 1.00 49.72 314 LEU A N 1
ATOM 2614 C CA . LEU A 1 314 ? -2.438 9.553 -23.515 1.00 49.72 314 LEU A CA 1
ATOM 2615 C C . LEU A 1 314 ? -2.595 10.797 -22.640 1.00 49.72 314 LEU A C 1
ATOM 2617 O O . LEU A 1 314 ? -1.706 11.648 -22.577 1.00 49.72 314 LEU A O 1
ATOM 2621 N N . LYS A 1 315 ? -3.732 10.887 -21.948 1.00 46.78 315 LYS A N 1
ATOM 2622 C CA . LYS A 1 315 ? -4.196 12.100 -21.264 1.00 46.78 315 LYS A CA 1
ATOM 2623 C C . LYS A 1 315 ? -3.246 12.547 -20.147 1.00 46.78 315 LYS A C 1
ATOM 2625 O O . LYS A 1 315 ? -2.982 11.798 -19.206 1.00 46.78 315 LYS A O 1
ATOM 2630 N N . ASN A 1 316 ? -2.834 13.817 -20.170 1.00 49.88 316 ASN A N 1
ATOM 2631 C CA . ASN A 1 316 ? -2.311 14.495 -18.978 1.00 49.88 316 ASN A CA 1
ATOM 2632 C C . ASN A 1 316 ? -3.407 14.594 -17.904 1.00 49.88 316 ASN A C 1
ATOM 2634 O O . ASN A 1 316 ? -4.588 14.670 -18.230 1.00 49.88 316 ASN A O 1
ATOM 2638 N N . ARG A 1 317 ? -3.034 14.686 -16.618 1.00 45.91 317 ARG A N 1
ATOM 2639 C CA . ARG A 1 317 ? -3.949 14.813 -15.452 1.00 45.91 317 ARG A CA 1
ATOM 2640 C C . ARG A 1 317 ? -4.962 15.980 -15.510 1.00 45.91 317 ARG A C 1
ATOM 2642 O O . ARG A 1 317 ? -5.761 16.143 -14.593 1.00 45.91 317 ARG A O 1
ATOM 2649 N N . GLU A 1 318 ? -4.935 16.814 -16.546 1.00 51.25 318 GLU A N 1
ATOM 2650 C CA . GLU A 1 318 ? -5.819 17.969 -16.723 1.00 51.25 318 GLU A CA 1
ATOM 2651 C C . GLU A 1 318 ? -7.295 17.600 -16.909 1.00 51.25 318 GLU A C 1
ATOM 2653 O O . GLU A 1 318 ? -8.158 18.398 -16.546 1.00 51.25 318 GLU A O 1
ATOM 2658 N N . TYR A 1 319 ? -7.620 16.383 -17.361 1.00 51.56 319 TYR A N 1
ATOM 2659 C CA . TYR A 1 319 ? -9.018 15.943 -17.475 1.00 51.56 319 TYR A CA 1
ATOM 2660 C C . TYR A 1 319 ? -9.758 15.949 -16.127 1.00 51.56 319 TYR A C 1
ATOM 2662 O O . TYR A 1 319 ? -10.945 16.277 -16.090 1.00 51.56 319 TYR A O 1
ATOM 2670 N N . LEU A 1 320 ? -9.051 15.700 -15.017 1.00 50.69 320 LEU A N 1
ATOM 2671 C CA . LEU A 1 320 ? -9.607 15.796 -13.663 1.00 50.69 320 LEU A CA 1
ATOM 2672 C C . LEU A 1 320 ? -10.033 17.235 -13.318 1.00 50.69 320 LEU A C 1
ATOM 2674 O O . LEU A 1 320 ? -10.965 17.429 -12.546 1.00 50.69 320 LEU A O 1
ATOM 2678 N N . LYS A 1 321 ? -9.389 18.251 -13.912 1.00 49.34 321 LYS A N 1
ATOM 2679 C CA . LYS A 1 321 ? -9.748 19.671 -13.734 1.00 49.34 321 LYS A CA 1
ATOM 2680 C C . LYS A 1 321 ? -10.940 20.093 -14.600 1.00 49.34 321 LYS A C 1
ATOM 2682 O O . LYS A 1 321 ? -11.606 21.072 -14.279 1.00 49.34 321 LYS A O 1
ATOM 2687 N N . SER A 1 322 ? -11.182 19.401 -15.717 1.00 47.22 322 SER A N 1
ATOM 2688 C CA . SER A 1 322 ? -12.283 19.719 -16.639 1.00 47.22 322 SER A CA 1
ATOM 2689 C C . SER A 1 322 ? -13.642 19.237 -16.122 1.00 47.22 322 SER A C 1
ATOM 2691 O O . SER A 1 322 ? -14.626 19.959 -16.239 1.00 47.22 322 SER A O 1
ATOM 2693 N N . GLN A 1 323 ? -13.686 18.080 -15.452 1.00 50.00 323 GLN A N 1
ATOM 2694 C CA . GLN A 1 323 ? -14.923 17.534 -14.878 1.00 50.00 323 GLN A CA 1
ATOM 2695 C C . GLN A 1 323 ? -15.353 18.226 -13.574 1.00 50.00 323 GLN A C 1
ATOM 2697 O O . GLN A 1 323 ? -16.520 18.164 -13.206 1.00 50.00 323 GLN A O 1
ATOM 2702 N N . SER A 1 324 ? -14.451 18.949 -12.896 1.00 41.19 324 SER A N 1
ATOM 2703 C CA . SER A 1 324 ? -14.814 19.783 -11.740 1.00 41.19 324 SER A CA 1
ATOM 2704 C C . SER A 1 324 ? -15.430 21.134 -12.128 1.00 41.19 324 SER A C 1
ATOM 2706 O O . SER A 1 324 ? -15.874 21.860 -11.246 1.00 41.19 324 SER A O 1
ATOM 2708 N N . LYS A 1 325 ? -15.401 21.510 -13.416 1.00 33.91 325 LYS A N 1
ATOM 2709 C CA . LYS A 1 325 ? -15.917 22.794 -13.932 1.00 33.91 325 LYS A CA 1
ATOM 2710 C C . LYS A 1 325 ? -17.239 22.671 -14.697 1.00 33.91 325 LYS A C 1
ATOM 2712 O O . LYS A 1 325 ? -17.755 23.681 -15.156 1.00 33.91 325 LYS A O 1
ATOM 2717 N N . SER A 1 326 ? -17.781 21.463 -14.846 1.00 34.28 326 SER A N 1
ATOM 2718 C CA . SER A 1 326 ? -19.068 21.207 -15.505 1.00 34.28 326 SER A CA 1
ATOM 2719 C C . SER A 1 326 ? -20.221 21.021 -14.508 1.00 34.28 326 SER A C 1
ATOM 2721 O O . SER A 1 326 ? -21.094 20.185 -14.736 1.00 34.28 326 SER A O 1
ATOM 2723 N N . LYS A 1 327 ? -20.206 21.760 -13.394 1.00 34.75 327 LYS A N 1
ATOM 2724 C CA . LYS A 1 327 ? -21.357 21.930 -12.499 1.00 34.75 327 LYS A CA 1
ATOM 2725 C C . LYS A 1 327 ? -21.631 23.414 -12.325 1.00 34.75 327 LYS A C 1
ATOM 2727 O O . LYS A 1 327 ? -20.661 24.133 -11.995 1.00 34.75 327 LYS A O 1
#

Radius of gyration: 26.73 Å; Cα contacts (8 Å, |Δi|>4): 488; chains: 1; bounding box: 83×44×58 Å

Nearest PDB structures (foldseek):
  6bt2-assembly2_B  TM=3.144E-01  e=5.975E-01  Homo sapiens
  2df4-assembly1_B  TM=2.328E-01  e=1.148E+00  Staphylococcus aureus
  3al0-assembly1_B  TM=2.752E-01  e=2.339E+00  Thermotoga maritima MSB8
  3ip4-assembly1_B  TM=2.002E-01  e=1.845E+00  Staphylococcus aureus subsp. aureus Mu50

pLDDT: mean 74.86, std 16.94, range [30.84, 96.5]